Protein AF-A0A8J6C4T5-F1 (afdb_monomer_lite)

Foldseek 3Di:
DWKKWWAFPVRAIEIEFEAEDQLWDAWDDDDLVRLVCLVPDPHVVPTDFTKDKADWDWAADPVRDIHIYIYIYGHPVLVVVLVPDVSSVLVVVVVVQVVCCVVPVTGIDSDMDIDPPDNDTDDDDDDDDDNDDDPPDDDDPDDDDDDDDDDDDDDDDDDDDDDWDKDWAFPVNDDDGPDIDMDTHDPPDDDPDPPDD

Secondary structure (DSSP, 8-state):
-EEEEEEBTT--EEEEEEEEETTSPPPPP--HHHHHHHHTSS-GGG----EEEPPPEEEE-TTS-EEEEEEEEEEHHHHHHHHH-HHHHHHHHHHHHHHHHHHHT--B-S--EE-SS-S-SS--PPP------PPP-----------------------PPPPPEEEEEEESSSSS-SEEEEEEE-TT--PPP----

Structure (mmCIF, N/CA/C/O backbone):
data_AF-A0A8J6C4T5-F1
#
_entry.id   AF-A0A8J6C4T5-F1
#
loop_
_atom_site.group_PDB
_atom_site.id
_atom_site.type_symbol
_atom_site.label_atom_id
_atom_site.label_alt_id
_atom_site.label_comp_id
_atom_site.label_asym_id
_atom_site.label_entity_id
_atom_site.label_seq_id
_atom_site.pdbx_PDB_ins_code
_atom_site.Cartn_x
_atom_site.Cartn_y
_atom_site.Cartn_z
_atom_site.occupancy
_atom_site.B_iso_or_equiv
_atom_site.auth_seq_id
_atom_site.auth_comp_id
_atom_site.auth_asym_id
_atom_site.auth_atom_id
_atom_site.pdbx_PDB_model_num
ATOM 1 N N . GLY A 1 1 ? -8.308 -2.215 -4.721 1.00 92.69 1 GLY A N 1
ATOM 2 C CA . GLY A 1 1 ? -7.167 -1.666 -3.988 1.00 92.69 1 GLY A CA 1
ATOM 3 C C . GLY A 1 1 ? -6.825 -0.281 -4.479 1.00 92.69 1 GLY A C 1
ATOM 4 O O . GLY A 1 1 ? -7.599 0.288 -5.251 1.00 92.69 1 GLY A O 1
ATOM 5 N N . PHE A 1 2 ? -5.673 0.220 -4.056 1.00 97.25 2 PHE A N 1
ATOM 6 C CA . PHE A 1 2 ? -4.982 1.356 -4.662 1.00 97.25 2 PHE A CA 1
ATOM 7 C C . PHE A 1 2 ? -3.502 1.003 -4.829 1.00 97.25 2 PHE A C 1
ATOM 9 O O . PHE A 1 2 ? -3.007 0.085 -4.179 1.00 97.25 2 PHE A O 1
ATOM 16 N N . CYS A 1 3 ? -2.803 1.723 -5.700 1.00 98.00 3 CYS A N 1
ATOM 17 C CA . CYS A 1 3 ? -1.387 1.502 -5.961 1.00 98.00 3 CYS A CA 1
ATOM 18 C C . CYS A 1 3 ? -0.611 2.763 -5.589 1.00 98.00 3 CYS A C 1
ATOM 20 O O . CYS A 1 3 ? -1.000 3.871 -5.977 1.00 98.00 3 CYS A O 1
ATOM 22 N N . ILE A 1 4 ? 0.475 2.598 -4.844 1.00 98.19 4 ILE A N 1
ATOM 23 C CA . ILE A 1 4 ? 1.433 3.666 -4.568 1.00 98.19 4 ILE A CA 1
ATOM 24 C C . ILE A 1 4 ? 2.734 3.392 -5.305 1.00 98.19 4 ILE A C 1
ATOM 26 O O . ILE A 1 4 ? 3.110 2.250 -5.559 1.00 98.19 4 ILE A O 1
ATOM 30 N N . LYS A 1 5 ? 3.419 4.469 -5.662 1.00 98.00 5 LYS A N 1
ATOM 31 C CA . LYS A 1 5 ? 4.731 4.454 -6.291 1.00 98.00 5 LYS A CA 1
ATOM 32 C C . LYS A 1 5 ? 5.724 5.124 -5.356 1.00 98.00 5 LYS A C 1
ATOM 34 O O . LYS A 1 5 ? 5.486 6.256 -4.939 1.00 98.00 5 LYS A O 1
ATOM 39 N N . THR A 1 6 ? 6.840 4.459 -5.108 1.00 98.25 6 THR A N 1
ATOM 40 C CA . THR A 1 6 ? 8.004 4.992 -4.393 1.00 98.25 6 THR A CA 1
ATOM 41 C C . THR A 1 6 ? 9.286 4.587 -5.133 1.00 98.25 6 THR A C 1
ATOM 43 O O . THR A 1 6 ? 9.246 4.118 -6.283 1.00 98.25 6 THR A O 1
ATOM 46 N N . ARG A 1 7 ? 10.440 4.808 -4.512 1.00 97.81 7 ARG A N 1
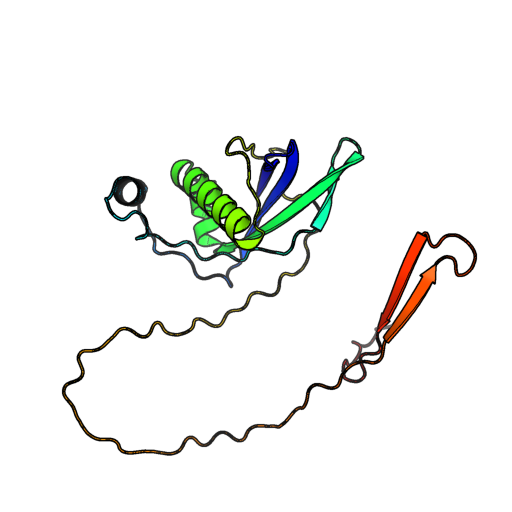ATOM 47 C CA . ARG A 1 7 ? 11.751 4.407 -4.999 1.00 97.81 7 ARG A CA 1
ATOM 48 C C . ARG A 1 7 ? 12.608 3.851 -3.876 1.00 97.81 7 ARG A C 1
ATOM 50 O O . ARG A 1 7 ? 12.390 4.197 -2.724 1.00 97.81 7 ARG A O 1
ATOM 57 N N . THR A 1 8 ? 13.600 3.043 -4.220 1.00 97.19 8 THR A N 1
ATOM 58 C CA . THR A 1 8 ? 14.646 2.648 -3.268 1.00 97.19 8 THR A CA 1
ATOM 59 C C . THR A 1 8 ? 15.709 3.737 -3.111 1.00 97.19 8 THR A C 1
ATOM 61 O O . THR A 1 8 ? 15.765 4.669 -3.922 1.00 97.19 8 THR A O 1
ATOM 64 N N . SER A 1 9 ? 16.617 3.589 -2.139 1.00 92.12 9 SER A N 1
ATOM 65 C CA . SER A 1 9 ? 17.807 4.452 -2.000 1.00 92.12 9 SER A CA 1
ATOM 66 C C . SER A 1 9 ? 18.709 4.455 -3.247 1.00 92.12 9 SER A C 1
ATOM 68 O O . SER A 1 9 ? 19.353 5.455 -3.555 1.00 92.12 9 SER A O 1
ATOM 70 N N . LYS A 1 10 ? 18.667 3.387 -4.057 1.00 93.06 10 LYS A N 1
ATOM 71 C CA . LYS A 1 10 ? 19.336 3.289 -5.372 1.00 93.06 10 LYS A CA 1
ATOM 72 C C . LYS A 1 10 ? 18.499 3.848 -6.535 1.00 93.06 10 LYS A C 1
ATOM 74 O O . LYS A 1 10 ? 18.781 3.555 -7.694 1.00 93.06 10 LYS A O 1
ATOM 79 N N . ASN A 1 11 ? 17.451 4.622 -6.247 1.00 93.50 11 ASN A N 1
ATOM 80 C CA . ASN A 1 11 ? 16.541 5.246 -7.217 1.00 93.50 11 ASN A CA 1
ATOM 81 C C . ASN A 1 11 ? 15.723 4.252 -8.082 1.00 93.50 11 ASN A C 1
ATOM 83 O O . ASN A 1 11 ? 15.059 4.664 -9.044 1.00 93.50 11 ASN A O 1
ATOM 87 N N . ALA A 1 12 ? 15.712 2.958 -7.734 1.00 95.19 12 ALA A N 1
ATOM 88 C CA . ALA A 1 12 ? 14.933 1.936 -8.435 1.00 95.19 12 ALA A CA 1
ATOM 89 C C . ALA A 1 12 ? 13.435 2.117 -8.159 1.00 95.19 12 ALA A C 1
ATOM 91 O O . ALA A 1 12 ? 13.043 2.455 -7.046 1.00 95.19 12 ALA A O 1
ATOM 92 N N . LYS A 1 13 ? 12.589 1.926 -9.176 1.00 96.50 13 LYS A N 1
ATOM 93 C CA . LYS A 1 13 ? 11.147 2.201 -9.096 1.00 96.50 13 LYS A CA 1
ATOM 94 C C . LYS A 1 13 ? 10.407 1.038 -8.443 1.00 96.50 13 LYS A C 1
ATOM 96 O O . LYS A 1 13 ? 10.450 -0.074 -8.966 1.00 96.50 13 LYS A O 1
ATOM 101 N N . ILE A 1 14 ? 9.686 1.338 -7.366 1.00 98.12 14 ILE A N 1
ATOM 102 C CA . ILE A 1 14 ? 8.877 0.371 -6.626 1.00 98.12 14 ILE A CA 1
ATOM 103 C C . ILE A 1 14 ? 7.404 0.765 -6.708 1.00 98.12 14 ILE A C 1
ATOM 105 O O . ILE A 1 14 ? 7.046 1.934 -6.526 1.00 98.12 14 ILE A O 1
ATOM 109 N N . PHE A 1 15 ? 6.551 -0.220 -6.960 1.00 98.31 15 PHE A N 1
ATOM 110 C CA . PHE A 1 15 ? 5.104 -0.113 -6.836 1.00 98.31 15 PHE A CA 1
ATOM 111 C C . PHE A 1 15 ? 4.623 -0.983 -5.679 1.00 98.31 15 PHE A C 1
ATOM 113 O O . PHE A 1 15 ? 5.116 -2.086 -5.473 1.00 98.31 15 PHE A O 1
ATOM 120 N N . ILE A 1 16 ? 3.658 -0.488 -4.914 1.00 98.50 16 ILE A N 1
ATOM 121 C CA . ILE A 1 16 ? 3.052 -1.243 -3.819 1.00 98.50 16 ILE A CA 1
ATOM 122 C C . ILE A 1 16 ? 1.544 -1.225 -4.033 1.00 98.50 16 ILE A C 1
ATOM 124 O O . ILE A 1 16 ? 0.907 -0.167 -4.058 1.00 98.50 16 ILE A O 1
ATOM 128 N N . ASN A 1 17 ? 0.978 -2.407 -4.232 1.00 98.50 17 ASN A N 1
ATOM 129 C CA . ASN A 1 17 ? -0.434 -2.635 -4.461 1.00 98.50 17 ASN A CA 1
ATOM 130 C C . ASN A 1 17 ? -1.124 -2.942 -3.135 1.00 98.50 17 ASN A C 1
ATOM 132 O O . ASN A 1 17 ? -0.947 -4.018 -2.571 1.00 98.50 17 ASN A O 1
ATOM 136 N N . ILE A 1 18 ? -1.963 -2.029 -2.652 1.00 98.38 18 ILE A N 1
ATOM 137 C CA . ILE A 1 18 ? -2.760 -2.257 -1.447 1.00 98.38 18 ILE A CA 1
ATOM 138 C C . ILE A 1 18 ? -4.074 -2.928 -1.835 1.00 98.38 18 ILE A C 1
ATOM 140 O O . ILE A 1 18 ? -4.979 -2.312 -2.408 1.00 98.38 18 ILE A O 1
ATOM 144 N N . CYS A 1 19 ? -4.173 -4.209 -1.517 1.00 97.38 19 CYS A N 1
ATOM 145 C CA . CYS A 1 19 ? -5.295 -5.099 -1.764 1.00 97.38 19 CYS A CA 1
ATOM 146 C C . CYS A 1 19 ? -6.086 -5.366 -0.479 1.00 97.38 19 CYS A C 1
ATOM 148 O O . CYS A 1 19 ? -5.662 -5.031 0.626 1.00 97.38 19 CYS A O 1
ATOM 150 N N . LYS A 1 20 ? -7.267 -5.970 -0.626 1.00 97.00 20 LYS A N 1
ATOM 151 C CA . LYS A 1 20 ? -8.156 -6.258 0.500 1.00 97.00 20 LYS A CA 1
ATOM 152 C C . LYS A 1 20 ? -8.700 -7.677 0.454 1.00 97.00 20 LYS A C 1
ATOM 154 O O . LYS A 1 20 ? -8.993 -8.179 -0.627 1.00 97.00 20 LYS A O 1
ATOM 159 N N . SER A 1 21 ? -8.864 -8.285 1.621 1.00 96.69 21 SER A N 1
ATOM 160 C CA . SER A 1 21 ? -9.464 -9.605 1.797 1.00 96.69 21 SER A CA 1
ATOM 161 C C . SER A 1 21 ? -10.184 -9.687 3.141 1.00 96.69 21 SER A C 1
ATOM 163 O O . SER A 1 21 ? -9.731 -9.125 4.134 1.00 96.69 21 SER A O 1
ATOM 165 N N . ASN A 1 22 ? -11.289 -10.431 3.195 1.00 96.31 22 ASN A N 1
ATOM 166 C CA . ASN A 1 22 ? -11.976 -10.737 4.456 1.00 96.31 22 ASN A CA 1
ATOM 167 C C . ASN A 1 22 ? -11.271 -11.843 5.263 1.00 96.31 22 ASN A C 1
ATOM 169 O O . ASN A 1 22 ? -11.656 -12.100 6.396 1.00 96.31 22 ASN A O 1
ATOM 173 N N . GLN A 1 23 ? -10.254 -12.501 4.692 1.00 95.38 23 GLN A N 1
ATOM 174 C CA . GLN A 1 23 ? -9.495 -13.566 5.360 1.00 95.38 23 GLN A CA 1
ATOM 175 C C . GLN A 1 23 ? -8.387 -13.032 6.281 1.00 95.38 23 GLN A C 1
ATOM 177 O O . GLN A 1 23 ? -7.882 -13.768 7.125 1.00 95.38 23 GLN A O 1
ATOM 182 N N . ILE A 1 24 ? -7.999 -11.763 6.120 1.00 95.19 24 ILE A N 1
ATOM 183 C CA . ILE A 1 24 ? -7.066 -11.089 7.026 1.00 95.19 24 ILE A CA 1
ATOM 184 C C . ILE A 1 24 ? -7.871 -10.542 8.214 1.00 95.19 24 ILE A C 1
ATOM 186 O O . ILE A 1 24 ? -8.861 -9.840 7.979 1.00 95.19 24 ILE A O 1
ATOM 190 N N . PRO A 1 25 ? -7.482 -10.824 9.472 1.00 96.50 25 PRO A N 1
ATOM 191 C CA . PRO A 1 25 ? -8.130 -10.239 10.642 1.00 96.50 25 PRO A CA 1
ATOM 192 C C . PRO A 1 25 ? -8.100 -8.708 10.598 1.00 96.50 25 PRO A C 1
ATOM 194 O O . PRO A 1 25 ? -7.098 -8.114 10.197 1.00 96.50 25 PRO A O 1
ATOM 197 N N . ALA A 1 26 ? -9.194 -8.064 11.002 1.00 96.62 26 ALA A N 1
ATOM 198 C CA . ALA A 1 26 ? -9.200 -6.616 11.178 1.00 96.62 26 ALA A CA 1
ATOM 199 C C . ALA A 1 26 ? -8.314 -6.230 12.378 1.00 96.62 26 ALA A C 1
ATOM 201 O O . ALA A 1 26 ? -8.310 -6.960 13.373 1.00 96.62 26 ALA A O 1
ATOM 202 N N . PRO A 1 27 ? -7.573 -5.109 12.314 1.00 96.06 27 PRO A N 1
ATOM 203 C CA . PRO A 1 27 ? -6.979 -4.530 13.511 1.00 96.06 27 PRO A CA 1
ATOM 204 C C . PRO A 1 27 ? -8.077 -4.044 14.477 1.00 96.06 27 PRO A C 1
ATOM 206 O O . PRO A 1 27 ? -9.228 -3.883 14.053 1.00 96.06 27 PRO A O 1
ATOM 209 N N . PRO A 1 28 ? -7.737 -3.791 15.756 1.00 93.75 28 PRO A N 1
ATOM 210 C CA . PRO A 1 28 ? -8.637 -3.120 16.689 1.00 93.75 28 PRO A CA 1
ATOM 211 C C . PRO A 1 28 ? -9.192 -1.828 16.086 1.00 93.75 28 PRO A C 1
ATOM 213 O O . PRO A 1 28 ? -8.475 -1.106 15.390 1.00 93.75 28 PRO A O 1
ATOM 216 N N . ASP A 1 29 ? -10.468 -1.534 16.326 1.00 93.88 29 ASP A N 1
ATOM 217 C CA . ASP A 1 29 ? -10.995 -0.244 15.900 1.00 93.88 29 ASP A CA 1
ATOM 218 C C . ASP A 1 29 ? -10.457 0.867 16.810 1.00 93.88 29 ASP A C 1
ATOM 220 O O . ASP A 1 29 ? -10.292 0.672 18.010 1.00 93.88 29 ASP A O 1
ATOM 224 N N . LEU A 1 30 ? -10.153 2.012 16.205 1.00 94.38 30 LEU A N 1
ATOM 225 C CA . LEU A 1 30 ? -9.554 3.177 16.857 1.00 94.38 30 LEU A CA 1
ATOM 226 C C . LEU A 1 30 ? -10.059 4.455 16.200 1.00 94.38 30 LEU A C 1
ATOM 228 O O . LEU A 1 30 ? -10.169 4.546 14.977 1.00 94.38 30 LEU A O 1
ATOM 232 N N . THR A 1 31 ? -10.304 5.486 16.976 1.00 95.75 31 THR A N 1
ATOM 233 C CA . THR A 1 31 ? -10.509 6.831 16.447 1.00 95.75 31 THR A CA 1
ATOM 234 C C . THR A 1 31 ? -9.189 7.424 15.947 1.00 95.75 31 THR A C 1
ATOM 236 O O . THR A 1 31 ? -8.100 6.929 16.238 1.00 95.75 31 THR A O 1
ATOM 239 N N . GLU A 1 32 ? -9.278 8.500 15.167 1.00 94.88 32 GLU A N 1
ATOM 240 C CA . GLU A 1 32 ? -8.093 9.243 14.724 1.00 94.88 32 GLU A CA 1
ATOM 241 C C . GLU A 1 32 ? -7.314 9.818 15.911 1.00 94.88 32 GLU A C 1
ATOM 243 O O . GLU A 1 32 ? -6.096 9.695 15.957 1.00 94.88 32 GLU A O 1
ATOM 248 N N . GLN A 1 33 ? -8.021 10.349 16.913 1.00 95.62 33 GLN A N 1
ATOM 249 C CA . GLN A 1 33 ? -7.397 10.879 18.122 1.00 95.62 33 GLN A CA 1
ATOM 250 C C . GLN A 1 33 ? -6.649 9.795 18.903 1.00 95.62 33 GLN A C 1
ATOM 252 O O . GLN A 1 33 ? -5.539 10.030 19.365 1.00 95.62 33 GLN A O 1
ATOM 257 N N . GLU A 1 34 ? -7.227 8.600 19.040 1.00 95.25 34 GLU A N 1
ATOM 258 C CA . GLU A 1 34 ? -6.546 7.481 19.699 1.00 95.25 34 GLU A CA 1
ATOM 259 C C . GLU A 1 34 ? -5.300 7.041 18.928 1.00 95.25 34 GLU A C 1
ATOM 261 O O . GLU A 1 34 ? -4.280 6.758 19.548 1.00 95.25 34 GLU A O 1
ATOM 266 N N . LEU A 1 35 ? -5.350 7.034 17.591 1.00 95.06 35 LEU A N 1
ATOM 267 C CA . LEU A 1 35 ? -4.171 6.751 16.774 1.00 95.06 35 LEU A CA 1
ATOM 268 C C . LEU A 1 35 ? -3.069 7.794 17.004 1.00 95.06 35 LEU A C 1
ATOM 270 O O . LEU A 1 35 ? -1.927 7.410 17.237 1.00 95.06 35 LEU A O 1
ATOM 274 N N . VAL A 1 36 ? -3.401 9.088 16.979 1.00 93.31 36 VAL A N 1
ATOM 275 C CA . VAL A 1 36 ? -2.437 10.172 17.241 1.00 93.31 36 VAL A CA 1
ATOM 276 C C . VAL A 1 36 ? -1.829 10.031 18.634 1.00 93.31 36 VAL A C 1
ATOM 278 O O . VAL A 1 36 ? -0.610 10.041 18.766 1.00 93.31 36 VAL A O 1
ATOM 281 N N . ASN A 1 37 ? -2.653 9.788 19.654 1.00 93.88 37 ASN A N 1
ATOM 282 C CA . ASN A 1 37 ? -2.172 9.595 21.020 1.00 93.88 37 ASN A CA 1
ATOM 283 C C . ASN A 1 37 ? -1.193 8.411 21.131 1.00 93.88 37 ASN A C 1
ATOM 285 O O . ASN A 1 37 ? -0.238 8.485 21.896 1.00 93.88 37 ASN A O 1
ATOM 289 N N . ILE A 1 38 ? -1.413 7.322 20.382 1.00 92.75 38 ILE A N 1
ATOM 290 C CA . ILE A 1 38 ? -0.477 6.187 20.338 1.00 92.75 38 ILE A CA 1
ATOM 291 C C . ILE A 1 38 ? 0.835 6.606 19.664 1.00 92.75 38 ILE A C 1
ATOM 293 O O . ILE A 1 38 ? 1.903 6.296 20.186 1.00 92.75 38 ILE A O 1
ATOM 297 N N . LEU A 1 39 ? 0.771 7.333 18.544 1.00 90.38 39 LEU A N 1
ATOM 298 C CA . LEU A 1 39 ? 1.956 7.798 17.813 1.00 90.38 39 LEU A CA 1
ATOM 299 C C . LEU A 1 39 ? 2.815 8.786 18.617 1.00 90.38 39 LEU A C 1
ATOM 301 O O . LEU A 1 39 ? 4.026 8.825 18.419 1.00 90.38 39 LEU A O 1
ATOM 305 N N . GLU A 1 40 ? 2.206 9.561 19.515 1.00 91.94 40 GLU A N 1
ATOM 306 C CA . GLU A 1 40 ? 2.891 10.516 20.400 1.00 91.94 40 GLU A CA 1
ATOM 307 C C . GLU A 1 40 ? 3.321 9.914 21.749 1.00 91.94 40 GLU A C 1
ATOM 309 O O . GLU A 1 40 ? 3.994 10.582 22.533 1.00 91.94 40 GLU A O 1
ATOM 314 N N . SER A 1 41 ? 2.925 8.675 22.045 1.00 92.75 41 SER A N 1
ATOM 315 C CA . SER A 1 41 ? 3.254 8.025 23.314 1.00 92.75 41 SER A CA 1
ATOM 316 C C . SER A 1 41 ? 4.696 7.513 23.360 1.00 92.75 41 SER A C 1
ATOM 318 O O . SER A 1 41 ? 5.324 7.271 22.330 1.00 92.75 41 SER A O 1
ATOM 320 N N . ASP A 1 42 ? 5.193 7.263 24.576 1.00 87.81 42 ASP A N 1
ATOM 321 C CA . ASP A 1 42 ? 6.523 6.679 24.802 1.00 87.81 42 ASP A CA 1
ATOM 322 C C . ASP A 1 42 ? 6.658 5.245 24.239 1.00 87.81 42 ASP A C 1
ATOM 324 O O . ASP A 1 42 ? 7.773 4.772 24.012 1.00 87.81 42 ASP A O 1
ATOM 328 N N . ASP A 1 43 ? 5.535 4.552 23.998 1.00 84.38 43 ASP A N 1
ATOM 329 C CA . ASP A 1 43 ? 5.476 3.228 23.367 1.00 84.38 43 ASP A CA 1
ATOM 330 C C . ASP A 1 43 ? 4.448 3.201 22.214 1.00 84.38 43 ASP A C 1
ATOM 332 O O . ASP A 1 43 ? 3.310 2.740 22.377 1.00 84.38 43 ASP A O 1
ATOM 336 N N . PRO A 1 44 ? 4.841 3.635 21.003 1.00 81.69 44 PRO A N 1
ATOM 337 C CA . PRO A 1 44 ? 3.954 3.665 19.842 1.00 81.69 44 PRO A CA 1
ATOM 338 C C . PRO A 1 44 ? 3.638 2.270 19.271 1.00 81.69 44 PRO A C 1
ATOM 340 O O . PRO A 1 44 ? 2.907 2.153 18.285 1.00 81.69 44 PRO A O 1
ATOM 343 N N . SER A 1 45 ? 4.141 1.183 19.875 1.00 83.75 45 SER A N 1
ATOM 344 C CA . SER A 1 45 ? 3.916 -0.189 19.395 1.00 83.75 45 SER A CA 1
ATOM 345 C C . SER A 1 45 ? 2.536 -0.768 19.753 1.00 83.75 45 SER A C 1
ATOM 347 O O . SER A 1 45 ? 2.207 -1.897 19.361 1.00 83.75 45 SER A O 1
ATOM 349 N N . GLY A 1 46 ? 1.711 0.006 20.470 1.00 82.75 46 GLY A N 1
ATOM 350 C CA . GLY A 1 46 ? 0.394 -0.395 20.970 1.00 82.75 46 GLY A CA 1
ATOM 351 C C . GLY A 1 46 ? -0.647 -0.713 19.891 1.00 82.75 46 GLY A C 1
ATOM 352 O O . GLY A 1 46 ? -1.598 -1.450 20.163 1.00 82.75 46 GLY A O 1
ATOM 353 N N . TYR A 1 47 ? -0.464 -0.236 18.655 1.00 91.06 47 TYR A N 1
ATOM 354 C CA . TYR A 1 47 ? -1.372 -0.525 17.543 1.00 91.06 47 TYR A CA 1
ATOM 355 C C . TYR A 1 47 ? -0.698 -1.343 16.440 1.00 91.06 47 TYR A C 1
ATOM 357 O O . TYR A 1 47 ? 0.268 -0.917 15.814 1.00 91.06 47 TYR A O 1
ATOM 365 N N . ARG A 1 48 ? -1.244 -2.535 16.167 1.00 92.25 48 ARG A N 1
ATOM 366 C CA . ARG A 1 48 ? -0.734 -3.457 15.142 1.00 92.25 48 ARG A CA 1
ATOM 367 C C . ARG A 1 48 ? -1.762 -3.670 14.044 1.00 92.25 48 ARG A C 1
ATOM 369 O O . ARG A 1 48 ? -2.919 -3.981 14.322 1.00 92.25 48 ARG A O 1
ATOM 376 N N . VAL A 1 49 ? -1.312 -3.584 12.794 1.00 96.06 49 VAL A N 1
ATOM 377 C CA . VAL A 1 49 ? -2.136 -3.838 11.608 1.00 96.06 49 VAL A CA 1
ATOM 378 C C . VAL A 1 49 ? -1.738 -5.171 10.968 1.00 96.06 49 VAL A C 1
ATOM 380 O O . VAL A 1 49 ? -0.658 -5.260 10.383 1.00 96.06 49 VAL A O 1
ATOM 383 N N . PRO A 1 50 ? -2.589 -6.213 11.032 1.00 97.06 50 PRO A N 1
ATOM 384 C CA . PRO A 1 50 ? -2.354 -7.454 10.304 1.00 97.06 50 PRO A CA 1
ATOM 385 C C . PRO A 1 50 ? -2.367 -7.216 8.790 1.00 97.06 50 PRO A C 1
ATOM 387 O O . PRO A 1 50 ? -3.317 -6.650 8.246 1.00 97.06 50 PRO A O 1
ATOM 390 N N . MET A 1 51 ? -1.331 -7.689 8.098 1.00 97.81 51 MET A N 1
ATOM 391 C CA . MET A 1 51 ? -1.249 -7.644 6.640 1.00 97.81 51 MET A CA 1
ATOM 392 C C . MET A 1 51 ? -0.433 -8.815 6.090 1.00 97.81 51 MET A C 1
ATOM 394 O O . MET A 1 51 ? 0.444 -9.345 6.770 1.00 97.81 51 MET A O 1
ATOM 398 N N . SER A 1 52 ? -0.719 -9.217 4.853 1.00 97.69 52 SER A N 1
ATOM 399 C CA . SER A 1 52 ? 0.132 -10.133 4.088 1.00 97.69 52 SER A CA 1
ATOM 400 C C . SER A 1 52 ? 1.035 -9.330 3.163 1.00 97.69 52 SER A C 1
ATOM 402 O O . SER A 1 52 ? 0.535 -8.465 2.449 1.00 97.69 52 SER A O 1
ATOM 404 N N . LEU A 1 53 ? 2.332 -9.634 3.157 1.00 97.69 53 LEU A N 1
ATOM 405 C CA . LEU A 1 53 ? 3.317 -9.045 2.248 1.00 97.69 53 LEU A CA 1
ATOM 406 C C . LEU A 1 53 ? 3.658 -10.080 1.168 1.00 97.69 53 LEU A C 1
ATOM 408 O O . LEU A 1 53 ? 4.325 -11.071 1.472 1.00 97.69 53 LEU A O 1
ATOM 412 N N . GLY A 1 54 ? 3.179 -9.887 -0.057 1.00 94.50 54 GLY A N 1
ATOM 413 C CA . GLY A 1 54 ? 3.455 -10.760 -1.200 1.00 94.50 54 GLY A CA 1
ATOM 414 C C . GLY A 1 54 ? 4.900 -10.655 -1.691 1.00 94.50 54 GLY A C 1
ATOM 415 O O . GLY A 1 54 ? 5.582 -9.666 -1.426 1.00 94.50 54 GLY A O 1
ATOM 416 N N . GLU A 1 55 ? 5.364 -11.690 -2.393 1.00 95.56 55 GLU A N 1
ATOM 417 C CA . GLU A 1 55 ? 6.687 -11.712 -3.029 1.00 95.56 55 GLU A CA 1
ATOM 418 C C . GLU A 1 55 ? 6.842 -10.618 -4.099 1.00 95.56 55 GLU A C 1
ATOM 420 O O . GLU A 1 55 ? 5.847 -10.227 -4.718 1.00 95.56 55 GLU A O 1
ATOM 425 N N . PRO A 1 56 ? 8.073 -10.113 -4.322 1.00 96.81 56 PRO A N 1
ATOM 426 C CA . PRO A 1 56 ? 8.334 -9.173 -5.402 1.00 96.81 56 PRO A CA 1
ATOM 427 C C . PRO A 1 56 ? 8.031 -9.805 -6.755 1.00 96.81 56 PRO A C 1
ATOM 429 O O . PRO A 1 56 ? 8.459 -10.924 -7.038 1.00 96.81 56 PRO A O 1
ATOM 432 N N . HIS A 1 57 ? 7.392 -9.042 -7.634 1.00 95.38 57 HIS A N 1
ATOM 433 C CA . HIS A 1 57 ? 7.241 -9.407 -9.038 1.00 95.38 57 HIS A CA 1
ATOM 434 C C . HIS A 1 57 ? 7.711 -8.279 -9.958 1.00 95.38 57 HIS A C 1
ATOM 436 O O . HIS A 1 57 ? 7.679 -7.096 -9.604 1.00 95.38 57 HIS A O 1
ATOM 442 N N . VAL A 1 58 ? 8.267 -8.669 -11.107 1.00 95.38 58 VAL A N 1
ATOM 443 C CA . VAL A 1 58 ? 8.835 -7.744 -12.094 1.00 95.38 58 VAL A CA 1
ATOM 444 C C . VAL A 1 58 ? 7.748 -7.339 -13.071 1.00 95.38 58 VAL A C 1
ATOM 446 O O . VAL A 1 58 ? 7.087 -8.184 -13.663 1.00 95.38 58 VAL A O 1
ATOM 449 N N . GLU A 1 59 ? 7.616 -6.035 -13.271 1.00 95.62 59 GLU A N 1
ATOM 450 C CA . GLU A 1 59 ? 6.590 -5.428 -14.108 1.00 95.62 59 GLU A CA 1
ATOM 451 C C . GLU A 1 59 ? 7.201 -4.391 -15.049 1.00 95.62 59 GLU A C 1
ATOM 453 O O . GLU A 1 59 ? 8.307 -3.887 -14.826 1.00 95.62 59 GLU A O 1
ATOM 458 N N . VAL A 1 60 ? 6.465 -4.032 -16.099 1.00 92.12 60 VAL A N 1
ATOM 459 C CA . VAL A 1 60 ? 6.860 -2.978 -17.042 1.00 92.12 60 VAL A CA 1
ATOM 460 C C . VAL A 1 60 ? 5.958 -1.766 -16.854 1.00 92.12 60 VAL A C 1
ATOM 462 O O . VAL A 1 60 ? 4.730 -1.855 -16.900 1.00 92.12 60 VAL A O 1
ATOM 465 N N . ASP A 1 61 ? 6.565 -0.605 -16.637 1.00 89.19 61 ASP A N 1
ATOM 466 C CA . ASP A 1 61 ? 5.814 0.633 -16.481 1.00 89.19 61 ASP A CA 1
ATOM 467 C C . ASP A 1 61 ? 5.385 1.257 -17.823 1.00 89.19 61 ASP A C 1
ATOM 469 O O . ASP A 1 61 ? 5.740 0.806 -18.909 1.00 89.19 61 ASP A O 1
ATOM 473 N N . ASN A 1 62 ? 4.640 2.365 -17.758 1.00 87.31 62 ASN A N 1
ATOM 474 C CA . ASN A 1 62 ? 4.165 3.068 -18.956 1.00 87.31 62 ASN A CA 1
ATOM 475 C C . ASN A 1 62 ? 5.294 3.658 -19.832 1.00 87.31 62 ASN A C 1
ATOM 477 O O . ASN A 1 62 ? 5.022 4.065 -20.956 1.00 87.31 62 ASN A O 1
ATOM 481 N N . SER A 1 63 ? 6.525 3.760 -19.321 1.00 88.81 63 SER A N 1
ATOM 482 C CA . SER A 1 63 ? 7.712 4.179 -20.082 1.00 88.81 63 SER A CA 1
ATOM 483 C C . SER A 1 63 ? 8.484 2.995 -20.676 1.00 88.81 63 SER A C 1
ATOM 485 O O . SER A 1 63 ? 9.574 3.191 -21.204 1.00 88.81 63 SER A O 1
ATOM 487 N N . GLY A 1 64 ? 7.954 1.772 -20.576 1.00 89.62 64 GLY A N 1
ATOM 488 C CA . GLY A 1 64 ? 8.626 0.560 -21.043 1.00 89.62 64 GLY A CA 1
ATOM 489 C C . GLY A 1 64 ? 9.796 0.126 -20.156 1.00 89.62 64 GLY A C 1
ATOM 490 O O . GLY A 1 64 ? 10.566 -0.743 -20.548 1.00 89.62 64 GLY A O 1
ATOM 491 N N . SER A 1 65 ? 9.961 0.730 -18.976 1.00 91.25 65 SER A N 1
ATOM 492 C CA . SER A 1 65 ? 11.057 0.414 -18.059 1.00 91.25 65 SER A CA 1
ATOM 493 C C . SER A 1 65 ? 10.637 -0.648 -17.048 1.00 91.25 65 SER A C 1
ATOM 495 O O . SER A 1 65 ? 9.533 -0.591 -16.500 1.00 91.25 65 SER A O 1
ATOM 497 N N . GLY A 1 66 ? 11.547 -1.582 -16.766 1.00 92.94 66 GLY A N 1
ATOM 498 C CA . GLY A 1 66 ? 11.366 -2.579 -15.715 1.00 92.94 66 GLY A CA 1
ATOM 499 C C . GLY A 1 66 ? 11.245 -1.935 -14.331 1.00 92.94 66 GLY A C 1
ATOM 500 O O . GLY A 1 66 ? 11.934 -0.963 -14.005 1.00 92.94 66 GLY A O 1
ATOM 501 N N . CYS A 1 67 ? 10.351 -2.474 -13.515 1.00 96.06 67 CYS A N 1
ATOM 502 C CA . CYS A 1 67 ? 10.105 -2.053 -12.143 1.00 96.06 67 CYS A CA 1
ATOM 503 C C . CYS A 1 67 ? 9.703 -3.251 -11.283 1.00 96.06 67 CYS A C 1
ATOM 505 O O . CYS A 1 67 ? 9.390 -4.320 -11.803 1.00 96.06 67 CYS A O 1
ATOM 507 N N . THR A 1 68 ? 9.721 -3.073 -9.965 1.00 97.12 68 THR A N 1
ATOM 508 C CA . THR A 1 68 ? 9.300 -4.117 -9.025 1.00 97.12 68 THR A CA 1
ATOM 509 C C . THR A 1 68 ? 7.996 -3.708 -8.364 1.00 97.12 68 THR A C 1
ATOM 511 O O . THR A 1 68 ? 7.849 -2.556 -7.943 1.00 97.12 68 THR A O 1
ATOM 514 N N . ALA A 1 69 ? 7.061 -4.642 -8.262 1.00 98.00 69 ALA A N 1
ATOM 515 C CA . ALA A 1 69 ? 5.805 -4.469 -7.558 1.00 98.00 69 ALA A CA 1
ATOM 516 C C . ALA A 1 69 ? 5.694 -5.444 -6.375 1.00 98.00 69 ALA A C 1
ATOM 518 O O . ALA A 1 69 ? 6.224 -6.553 -6.414 1.00 98.00 69 ALA A O 1
ATOM 519 N N . TYR A 1 70 ? 5.018 -4.996 -5.317 1.00 98.31 70 TYR A N 1
ATOM 520 C CA . TYR A 1 70 ? 4.695 -5.785 -4.129 1.00 98.31 70 TYR A CA 1
ATOM 521 C C . TYR A 1 70 ? 3.203 -5.704 -3.847 1.00 98.31 70 TYR A C 1
ATOM 523 O O . TYR A 1 70 ? 2.624 -4.617 -3.880 1.00 98.31 70 TYR A O 1
ATOM 531 N N . ASP A 1 71 ? 2.597 -6.830 -3.486 1.00 97.94 71 ASP A N 1
ATOM 532 C CA . ASP A 1 71 ? 1.178 -6.891 -3.151 1.00 97.94 71 ASP A CA 1
ATOM 533 C C . ASP A 1 71 ? 0.998 -6.989 -1.641 1.00 97.94 71 ASP A C 1
ATOM 535 O O . ASP A 1 71 ? 1.431 -7.952 -1.013 1.00 97.94 71 ASP A O 1
ATOM 539 N N . ILE A 1 72 ? 0.334 -6.003 -1.046 1.00 98.25 72 ILE A N 1
ATOM 540 C CA . ILE A 1 72 ? 0.016 -5.995 0.380 1.00 98.25 72 ILE A CA 1
ATOM 541 C C . ILE A 1 72 ? -1.479 -6.203 0.550 1.00 98.25 72 ILE A C 1
ATOM 543 O O . ILE A 1 72 ? -2.279 -5.416 0.052 1.00 98.25 72 ILE A O 1
ATOM 547 N N . VAL A 1 73 ? -1.875 -7.251 1.269 1.00 98.25 73 VAL A N 1
ATOM 548 C CA . VAL A 1 73 ? -3.289 -7.576 1.502 1.00 98.25 73 VAL A CA 1
ATOM 549 C C . VAL A 1 73 ? -3.662 -7.270 2.946 1.00 98.25 73 VAL A C 1
ATOM 551 O O . VAL A 1 73 ? -3.059 -7.817 3.868 1.00 98.25 73 VAL A O 1
ATOM 554 N N . ILE A 1 74 ? -4.694 -6.448 3.139 1.00 98.44 74 ILE A N 1
ATOM 555 C CA . ILE A 1 74 ? -5.261 -6.111 4.454 1.00 98.44 74 ILE A CA 1
ATOM 556 C C . ILE A 1 74 ? -6.729 -6.511 4.578 1.00 98.44 74 ILE A C 1
ATOM 558 O O . ILE A 1 74 ? -7.379 -6.882 3.600 1.00 98.44 74 ILE A O 1
ATOM 562 N N . ASN A 1 75 ? -7.272 -6.412 5.788 1.00 98.50 75 ASN A N 1
ATOM 563 C CA . ASN A 1 75 ? -8.695 -6.603 6.026 1.00 98.50 75 ASN A CA 1
ATOM 564 C C . ASN A 1 75 ? -9.559 -5.607 5.220 1.00 98.50 75 ASN A C 1
ATOM 566 O O . ASN A 1 75 ? -9.241 -4.419 5.144 1.00 98.50 75 ASN A O 1
ATOM 570 N N . SER A 1 76 ? -10.681 -6.060 4.650 1.00 98.12 76 SER A N 1
ATOM 571 C CA . SER A 1 76 ? -11.569 -5.206 3.841 1.00 98.12 76 SER A CA 1
ATOM 572 C C . SER A 1 76 ? -12.226 -4.051 4.596 1.00 98.12 76 SER A C 1
ATOM 574 O O . SER A 1 76 ? -12.412 -2.987 4.002 1.00 98.12 76 SER A O 1
ATOM 576 N N . THR A 1 77 ? -12.575 -4.232 5.869 1.00 98.00 77 THR A N 1
ATOM 577 C CA . THR A 1 77 ? -13.154 -3.171 6.706 1.00 98.00 77 THR A CA 1
ATOM 578 C C . THR A 1 77 ? -12.104 -2.104 6.988 1.00 98.00 77 THR A C 1
ATOM 580 O O . THR A 1 77 ? -12.345 -0.918 6.759 1.00 98.00 77 THR A O 1
ATOM 583 N N . PHE A 1 78 ? -10.894 -2.524 7.367 1.00 98.25 78 PHE A N 1
ATOM 584 C CA . PHE A 1 78 ? -9.771 -1.605 7.559 1.00 98.25 78 PHE A CA 1
ATOM 585 C C . PHE A 1 78 ? -9.372 -0.890 6.261 1.00 98.25 78 PHE A C 1
ATOM 587 O O . PHE A 1 78 ? -9.116 0.312 6.273 1.00 98.25 78 PHE A O 1
ATOM 594 N N . PHE A 1 79 ? -9.424 -1.581 5.116 1.00 98.44 79 PHE A N 1
ATOM 595 C CA . PHE A 1 79 ? -9.229 -0.957 3.806 1.00 98.44 79 PHE A CA 1
ATOM 596 C C . PHE A 1 79 ? -10.218 0.198 3.570 1.00 98.44 79 PHE A C 1
ATOM 598 O O . PHE A 1 79 ? -9.841 1.245 3.042 1.00 98.44 79 PHE A O 1
ATOM 605 N N . GLY A 1 80 ? -11.486 0.028 3.963 1.00 97.94 80 GLY A N 1
ATOM 606 C CA . GLY A 1 80 ? -12.491 1.092 3.895 1.00 97.94 80 GLY A CA 1
ATOM 607 C C . GLY A 1 80 ? -12.096 2.314 4.725 1.00 97.94 80 GLY A C 1
ATOM 608 O O . GLY A 1 80 ? -12.163 3.439 4.233 1.00 97.94 80 GLY A O 1
ATOM 609 N N . LYS A 1 81 ? -11.598 2.087 5.943 1.00 97.56 81 LYS A N 1
ATOM 610 C CA . LYS A 1 81 ? -11.131 3.140 6.853 1.00 97.56 81 LYS A CA 1
ATOM 611 C C . LYS A 1 81 ? -9.977 3.954 6.266 1.00 97.56 81 LYS A C 1
ATOM 613 O O . LYS A 1 81 ? -10.108 5.166 6.136 1.00 97.56 81 LYS A O 1
ATOM 618 N N . ILE A 1 82 ? -8.905 3.299 5.811 1.00 97.69 82 ILE A N 1
ATOM 619 C CA . ILE A 1 82 ? -7.745 3.991 5.214 1.00 97.69 82 ILE A CA 1
ATOM 620 C C . ILE A 1 82 ? -8.072 4.654 3.865 1.00 97.69 82 ILE A C 1
ATOM 622 O O . ILE A 1 82 ? -7.345 5.518 3.391 1.00 97.69 82 ILE A O 1
ATOM 626 N N . THR A 1 83 ? -9.149 4.245 3.190 1.00 96.44 83 THR A N 1
ATOM 627 C CA . THR A 1 83 ? -9.560 4.902 1.939 1.00 96.44 83 THR A CA 1
ATOM 628 C C . THR A 1 83 ? -10.239 6.242 2.228 1.00 96.44 83 THR A C 1
ATOM 630 O O . THR A 1 83 ? -10.037 7.198 1.481 1.00 96.44 83 THR A O 1
ATOM 633 N N . ASN A 1 84 ? -11.001 6.320 3.323 1.00 96.50 84 ASN A N 1
ATOM 634 C CA . ASN A 1 84 ? -11.829 7.476 3.672 1.00 96.50 84 ASN A CA 1
ATOM 635 C C . ASN A 1 84 ? -11.185 8.424 4.697 1.00 96.50 84 ASN A C 1
ATOM 637 O O . ASN A 1 84 ? -11.686 9.527 4.885 1.00 96.50 84 ASN A O 1
ATOM 641 N N . ASN A 1 85 ? -10.100 8.012 5.354 1.00 97.38 85 ASN A N 1
ATOM 642 C CA . ASN A 1 85 ? -9.392 8.805 6.354 1.00 97.38 85 ASN A CA 1
ATOM 643 C C . ASN A 1 85 ? -7.907 8.916 5.977 1.00 97.38 85 ASN A C 1
ATOM 645 O O . ASN A 1 85 ? -7.218 7.905 5.836 1.00 97.38 85 ASN A O 1
ATOM 649 N N . GLU A 1 86 ? -7.434 10.147 5.786 1.00 96.38 86 GLU A N 1
ATOM 650 C CA . GLU A 1 86 ? -6.065 10.433 5.351 1.00 96.38 86 GLU A CA 1
ATOM 651 C C . GLU A 1 86 ? -5.016 10.097 6.411 1.00 96.38 86 GLU A C 1
ATOM 653 O O . GLU A 1 86 ? -4.024 9.460 6.073 1.00 96.38 86 GLU A O 1
ATOM 658 N N . VAL A 1 87 ? -5.269 10.404 7.683 1.00 95.88 87 VAL A N 1
ATOM 659 C CA . VAL A 1 87 ? -4.346 10.092 8.785 1.00 95.88 87 VAL A CA 1
ATOM 660 C C . VAL A 1 87 ? -4.107 8.585 8.880 1.00 95.88 87 VAL A C 1
ATOM 662 O O . VAL A 1 87 ? -2.968 8.119 8.876 1.00 95.88 87 VAL A O 1
ATOM 665 N N . PHE A 1 88 ? -5.179 7.788 8.854 1.00 97.38 88 PHE A N 1
ATOM 666 C CA . PHE A 1 88 ? -5.078 6.325 8.832 1.00 97.38 88 PHE A CA 1
ATOM 667 C C . PHE A 1 88 ? -4.391 5.798 7.568 1.00 97.38 88 PHE A C 1
ATOM 669 O O . PHE A 1 88 ? -3.713 4.769 7.620 1.00 97.38 88 PHE A O 1
ATOM 676 N N . ARG A 1 89 ? -4.569 6.475 6.429 1.00 97.62 89 ARG A N 1
ATOM 677 C CA . ARG A 1 89 ? -3.914 6.119 5.168 1.00 97.62 89 ARG A CA 1
ATOM 678 C C . ARG A 1 89 ? -2.412 6.321 5.234 1.00 97.62 89 ARG A C 1
ATOM 680 O O . ARG A 1 89 ? -1.681 5.408 4.861 1.00 97.62 89 ARG A O 1
ATOM 687 N N . GLU A 1 90 ? -1.968 7.490 5.679 1.00 97.00 90 GLU A N 1
ATOM 688 C CA . GLU A 1 90 ? -0.549 7.819 5.810 1.00 97.00 90 GLU A CA 1
ATOM 689 C C . GLU A 1 90 ? 0.126 6.904 6.824 1.00 97.00 90 GLU A C 1
ATOM 691 O O . GLU A 1 90 ? 1.126 6.270 6.491 1.00 97.00 90 GLU A O 1
ATOM 696 N N . PHE A 1 91 ? -0.490 6.733 7.998 1.00 96.38 91 PHE A N 1
ATOM 697 C CA . PHE A 1 91 ? -0.037 5.778 9.005 1.00 96.38 91 PHE A CA 1
ATOM 698 C C . PHE A 1 91 ? 0.151 4.378 8.412 1.00 96.38 91 PHE A C 1
ATOM 700 O O . PHE A 1 91 ? 1.224 3.784 8.517 1.00 96.38 91 PHE A O 1
ATOM 707 N N . PHE A 1 92 ? -0.878 3.848 7.743 1.00 98.00 92 PHE A N 1
ATOM 708 C CA . PHE A 1 92 ? -0.805 2.503 7.188 1.00 98.00 92 PHE A CA 1
ATOM 709 C C . PHE A 1 92 ? 0.263 2.376 6.098 1.00 98.00 92 PHE A C 1
ATOM 711 O O . PHE A 1 92 ? 0.953 1.360 6.051 1.00 98.00 92 PHE A O 1
ATOM 718 N N . ILE A 1 93 ? 0.411 3.376 5.224 1.00 98.31 93 ILE A N 1
ATOM 719 C CA . ILE A 1 93 ? 1.439 3.350 4.177 1.00 98.31 93 ILE A CA 1
ATOM 720 C C . ILE A 1 93 ? 2.835 3.311 4.802 1.00 98.31 93 ILE A C 1
ATOM 722 O O . ILE A 1 93 ? 3.658 2.519 4.347 1.00 98.31 93 ILE A O 1
ATOM 726 N N . THR A 1 94 ? 3.086 4.076 5.864 1.00 97.00 94 THR A N 1
ATOM 727 C CA . THR A 1 94 ? 4.354 4.028 6.606 1.00 97.00 94 THR A CA 1
ATOM 728 C C . THR A 1 94 ? 4.624 2.628 7.157 1.00 97.00 94 THR A C 1
ATOM 730 O O . THR A 1 94 ? 5.642 2.031 6.810 1.00 97.00 94 THR A O 1
ATOM 733 N N . VAL A 1 95 ? 3.669 2.042 7.890 1.00 97.00 95 VAL A N 1
ATOM 734 C CA . VAL A 1 95 ? 3.797 0.676 8.441 1.00 97.00 95 VAL A CA 1
ATOM 735 C C . VAL A 1 95 ? 4.005 -0.365 7.335 1.00 97.00 95 VAL A C 1
ATOM 737 O O . VAL A 1 95 ? 4.785 -1.305 7.481 1.00 97.00 95 VAL A O 1
ATOM 740 N N . ALA A 1 96 ? 3.314 -0.217 6.205 1.00 98.38 96 ALA A N 1
ATOM 741 C CA . ALA A 1 96 ? 3.444 -1.108 5.060 1.00 98.38 96 ALA A CA 1
ATOM 742 C C . ALA A 1 96 ? 4.842 -1.032 4.421 1.00 98.38 96 ALA A C 1
ATOM 744 O O . ALA A 1 96 ? 5.409 -2.064 4.059 1.00 98.38 96 ALA A O 1
ATOM 745 N N . MET A 1 97 ? 5.406 0.172 4.296 1.00 98.44 97 MET A N 1
ATOM 746 C CA . MET A 1 97 ? 6.765 0.374 3.789 1.00 98.44 97 MET A CA 1
ATOM 747 C C . MET A 1 97 ? 7.797 -0.211 4.748 1.00 98.44 97 MET A C 1
ATOM 749 O O . MET A 1 97 ? 8.628 -0.994 4.303 1.00 98.44 97 MET A O 1
ATOM 753 N N . GLU A 1 98 ? 7.689 0.067 6.046 1.00 97.19 98 GLU A N 1
ATOM 754 C CA . GLU A 1 98 ? 8.553 -0.525 7.077 1.00 97.19 98 GLU A CA 1
ATOM 755 C C . GLU A 1 98 ? 8.473 -2.057 7.079 1.00 97.19 98 GLU A C 1
ATOM 757 O O . GLU A 1 98 ? 9.484 -2.750 7.190 1.00 97.19 98 GLU A O 1
ATOM 762 N N . GLY A 1 99 ? 7.274 -2.615 6.888 1.00 97.88 99 GLY A N 1
ATOM 763 C CA . GLY A 1 99 ? 7.078 -4.055 6.746 1.00 97.88 99 GLY A CA 1
ATOM 764 C C . GLY A 1 99 ? 7.842 -4.646 5.556 1.00 97.88 99 GLY A C 1
ATOM 765 O O . GLY A 1 99 ? 8.448 -5.710 5.687 1.00 97.88 99 GLY A O 1
ATOM 766 N N . LEU A 1 100 ? 7.846 -3.963 4.407 1.00 98.31 100 LEU A N 1
ATOM 767 C CA . LEU A 1 100 ? 8.616 -4.383 3.231 1.00 98.31 100 LEU A CA 1
ATOM 768 C C . LEU A 1 100 ? 10.125 -4.215 3.432 1.00 98.31 100 LEU A C 1
ATOM 770 O O . LEU A 1 100 ? 10.876 -5.120 3.071 1.00 98.31 100 LEU A O 1
ATOM 774 N N . GLU A 1 101 ? 10.558 -3.094 4.009 1.00 98.12 101 GLU A N 1
ATOM 775 C CA . GLU A 1 101 ? 11.964 -2.813 4.327 1.00 98.12 101 GLU A CA 1
ATOM 776 C C . GLU A 1 101 ? 12.545 -3.902 5.229 1.00 98.12 101 GLU A C 1
ATOM 778 O O . GLU A 1 101 ? 13.574 -4.492 4.900 1.00 98.12 101 GLU A O 1
ATOM 783 N N . ASN A 1 102 ? 11.822 -4.256 6.294 1.00 97.75 102 ASN A N 1
ATOM 784 C CA . ASN A 1 102 ? 12.215 -5.313 7.220 1.00 97.75 102 ASN A CA 1
ATOM 785 C C . ASN A 1 102 ? 12.203 -6.702 6.569 1.00 97.75 102 ASN A C 1
ATOM 787 O O . ASN A 1 102 ? 13.100 -7.504 6.810 1.00 97.75 102 ASN A O 1
ATOM 791 N N . LYS A 1 103 ? 11.182 -7.021 5.761 1.00 97.81 103 LYS A N 1
ATOM 792 C CA . LYS A 1 103 ? 11.034 -8.365 5.178 1.00 97.81 103 LYS A CA 1
ATOM 793 C C . LYS A 1 103 ? 12.060 -8.665 4.082 1.00 97.81 103 LYS A C 1
ATOM 795 O O . LYS A 1 103 ? 12.436 -9.822 3.914 1.00 97.81 103 LYS A O 1
ATOM 800 N N . TYR A 1 104 ? 12.453 -7.657 3.312 1.00 96.50 104 TYR A N 1
ATOM 801 C CA . TYR A 1 104 ? 13.280 -7.823 2.113 1.00 96.50 104 TYR A CA 1
ATOM 802 C C . TYR A 1 104 ? 14.618 -7.080 2.194 1.00 96.50 104 TYR A C 1
ATOM 804 O O . TYR A 1 104 ? 15.283 -6.943 1.170 1.00 96.50 104 TYR A O 1
ATOM 812 N N . GLU A 1 105 ? 14.993 -6.598 3.382 1.00 96.31 105 GLU A N 1
ATOM 813 C CA . GLU A 1 105 ? 16.269 -5.923 3.653 1.00 96.31 105 GLU A CA 1
ATOM 814 C C . GLU A 1 105 ? 16.553 -4.795 2.647 1.00 96.31 105 GLU A C 1
ATOM 816 O O . GLU A 1 105 ? 17.607 -4.725 2.009 1.00 96.31 105 GLU A O 1
ATOM 821 N N . MET A 1 106 ? 15.565 -3.915 2.465 1.00 95.50 106 MET A N 1
ATOM 822 C CA . MET A 1 106 ? 15.654 -2.781 1.545 1.00 95.50 106 MET A CA 1
ATOM 823 C C . MET A 1 106 ? 15.350 -1.461 2.247 1.00 95.50 106 MET A C 1
ATOM 825 O O . MET A 1 106 ? 14.775 -1.443 3.327 1.00 95.50 106 MET A O 1
ATOM 829 N N . GLU A 1 107 ? 15.672 -0.354 1.583 1.00 97.06 107 GLU A N 1
ATOM 830 C CA . GLU A 1 107 ? 15.305 0.995 2.019 1.00 97.06 107 GLU A CA 1
ATOM 831 C C . GLU A 1 107 ? 14.410 1.646 0.971 1.00 97.06 107 GLU A C 1
ATOM 833 O O . GLU A 1 107 ? 14.754 1.678 -0.221 1.00 97.06 107 GLU A O 1
ATOM 838 N N . LEU A 1 108 ? 13.278 2.187 1.412 1.00 98.06 108 LEU A N 1
ATOM 839 C CA . LEU A 1 108 ? 12.301 2.871 0.581 1.00 98.06 108 LEU A CA 1
ATOM 840 C C . LEU A 1 108 ? 12.284 4.366 0.904 1.00 98.06 108 LEU A C 1
ATOM 842 O O . LEU A 1 108 ? 12.282 4.798 2.053 1.00 98.06 108 LEU A O 1
ATOM 846 N N . SER A 1 109 ? 12.205 5.185 -0.139 1.00 97.88 109 SER A N 1
ATOM 847 C CA . SER A 1 109 ? 11.973 6.613 0.019 1.00 97.88 109 SER A CA 1
ATOM 848 C C . SER A 1 109 ? 10.615 6.847 0.670 1.00 97.88 109 SER A C 1
ATOM 850 O O . SER A 1 109 ? 9.603 6.284 0.243 1.00 97.88 109 SER A O 1
ATOM 852 N N . ARG A 1 110 ? 10.579 7.734 1.666 1.00 95.88 110 ARG A N 1
ATOM 853 C CA . ARG A 1 110 ? 9.327 8.204 2.272 1.00 95.88 110 ARG A CA 1
ATOM 854 C C . ARG A 1 110 ? 8.544 9.135 1.336 1.00 95.88 110 ARG A C 1
ATOM 856 O O . ARG A 1 110 ? 7.370 9.391 1.576 1.00 95.88 110 ARG A O 1
ATOM 863 N N . GLU A 1 111 ? 9.143 9.568 0.223 1.00 96.44 111 GLU A N 1
ATOM 864 C CA . GLU A 1 111 ? 8.435 10.246 -0.863 1.00 96.44 111 GLU A CA 1
ATOM 865 C C . GLU A 1 111 ? 7.700 9.231 -1.750 1.00 96.44 111 GLU A C 1
ATOM 867 O O . GLU A 1 111 ? 8.236 8.697 -2.729 1.00 96.44 111 GLU A O 1
ATOM 872 N N . TRP A 1 112 ? 6.432 8.982 -1.436 1.00 97.62 112 TRP A N 1
ATOM 873 C CA . TRP A 1 112 ? 5.551 8.146 -2.247 1.00 97.62 112 TRP A CA 1
ATOM 874 C C . TRP A 1 112 ? 4.444 8.967 -2.916 1.00 97.62 112 TRP A C 1
ATOM 876 O O . TRP A 1 112 ? 4.107 10.081 -2.518 1.00 97.62 112 TRP A O 1
ATOM 886 N N . ARG A 1 113 ? 3.864 8.418 -3.988 1.00 97.44 113 ARG A N 1
ATOM 887 C CA . ARG A 1 113 ? 2.686 8.988 -4.657 1.00 97.44 113 ARG A CA 1
ATOM 888 C C . ARG A 1 113 ? 1.651 7.917 -4.927 1.00 97.44 113 ARG A C 1
ATOM 890 O O . ARG A 1 113 ? 1.967 6.884 -5.515 1.00 97.44 113 ARG A O 1
ATOM 897 N N . MET A 1 114 ? 0.400 8.201 -4.587 1.00 97.44 114 MET A N 1
ATOM 898 C CA . MET A 1 114 ? -0.721 7.364 -5.001 1.00 97.44 114 MET A CA 1
ATOM 899 C C . MET A 1 114 ? -1.032 7.568 -6.485 1.00 97.44 114 MET A C 1
ATOM 901 O O . MET A 1 114 ? -1.136 8.695 -6.977 1.00 97.44 114 MET A O 1
ATOM 905 N N . LEU A 1 115 ? -1.195 6.467 -7.213 1.00 96.00 115 LEU A N 1
ATOM 906 C CA . LEU A 1 115 ? -1.573 6.499 -8.618 1.00 96.00 115 LEU A CA 1
ATOM 907 C C . LEU A 1 115 ? -3.081 6.738 -8.757 1.00 96.00 115 LEU A C 1
ATOM 909 O O . LEU A 1 115 ? -3.893 5.982 -8.232 1.00 96.00 115 LEU A O 1
ATOM 913 N N . LYS A 1 116 ? -3.463 7.766 -9.521 1.00 93.44 116 LYS A N 1
ATOM 914 C CA . LYS A 1 116 ? -4.878 8.124 -9.740 1.00 93.44 116 LYS A CA 1
ATOM 915 C C . LYS A 1 116 ? -5.571 7.228 -10.771 1.00 93.44 116 LYS A C 1
ATOM 917 O O . LYS A 1 116 ? -6.713 6.828 -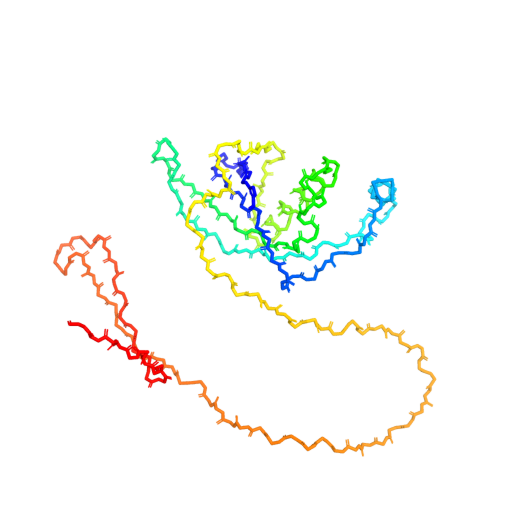10.585 1.00 93.44 116 LYS A O 1
ATOM 922 N N . ASN A 1 117 ? -4.849 6.871 -11.834 1.00 91.44 117 ASN A N 1
ATOM 923 C CA . ASN A 1 117 ? -5.403 6.162 -12.995 1.00 91.44 117 ASN A CA 1
ATOM 924 C C . ASN A 1 117 ? -5.034 4.672 -13.028 1.00 91.44 117 ASN A C 1
ATOM 926 O O . ASN A 1 117 ? -5.267 3.997 -14.025 1.00 91.44 117 ASN A O 1
ATOM 930 N N . ARG A 1 118 ? -4.417 4.154 -11.961 1.00 91.69 118 ARG A N 1
ATOM 931 C CA . ARG A 1 118 ? -3.983 2.757 -11.871 1.00 91.69 118 ARG A CA 1
ATOM 932 C C . ARG A 1 118 ? -4.118 2.279 -10.431 1.00 91.69 118 ARG A C 1
ATOM 934 O O . ARG A 1 118 ? -3.446 2.788 -9.545 1.00 91.69 118 ARG A O 1
ATOM 941 N N . LYS A 1 119 ? -4.987 1.295 -10.202 1.00 94.12 119 LYS A N 1
ATOM 942 C CA . LYS A 1 119 ? -5.248 0.739 -8.861 1.00 94.12 119 LYS A CA 1
ATOM 943 C C . LYS A 1 119 ? -4.348 -0.441 -8.498 1.00 94.12 119 LYS A C 1
ATOM 945 O O . LYS A 1 119 ? -4.337 -0.828 -7.335 1.00 94.12 119 LYS A O 1
ATOM 950 N N . PHE A 1 120 ? -3.645 -1.001 -9.481 1.00 95.81 120 PHE A N 1
ATOM 951 C CA . PHE A 1 120 ? -2.772 -2.159 -9.335 1.00 95.81 120 PHE A CA 1
ATOM 952 C C . PHE A 1 120 ? -1.701 -2.141 -10.443 1.00 95.81 120 PHE A C 1
ATOM 954 O O . PHE A 1 120 ? -2.009 -1.801 -11.592 1.00 95.81 120 PHE A O 1
ATOM 961 N N . MET A 1 121 ? -0.451 -2.441 -10.100 1.00 95.19 121 MET A N 1
ATOM 962 C CA . MET A 1 121 ? 0.644 -2.671 -11.042 1.00 95.19 121 MET A CA 1
ATOM 963 C C . MET A 1 121 ? 0.811 -4.174 -11.248 1.00 95.19 121 MET A C 1
ATOM 965 O O . MET A 1 121 ? 1.017 -4.878 -10.267 1.00 95.19 121 MET A O 1
ATOM 969 N N . GLY A 1 122 ? 0.707 -4.624 -12.499 1.00 89.62 122 GLY A N 1
ATOM 970 C CA . GLY A 1 122 ? 0.727 -6.038 -12.860 1.00 89.62 122 GLY A CA 1
ATOM 971 C C . GLY A 1 122 ? -0.644 -6.682 -13.018 1.00 89.62 122 GLY A C 1
ATOM 972 O O . GLY A 1 122 ? -1.660 -5.995 -13.182 1.00 89.62 122 GLY A O 1
ATOM 973 N N . SER A 1 123 ? -0.654 -8.012 -12.970 1.00 78.56 123 SER A N 1
ATOM 974 C CA . SER A 1 123 ? -1.868 -8.839 -12.966 1.00 78.56 123 SER A CA 1
ATOM 975 C C . SER A 1 123 ? -2.186 -9.324 -11.553 1.00 78.56 123 SER A C 1
ATOM 977 O O . SER A 1 123 ? -1.287 -9.608 -10.771 1.00 78.56 123 SER A O 1
ATOM 979 N N . ILE A 1 124 ? -3.472 -9.418 -11.210 1.00 69.44 124 ILE A N 1
ATOM 980 C CA . ILE A 1 124 ? -3.893 -9.896 -9.887 1.00 69.44 124 ILE A CA 1
ATOM 981 C C . ILE A 1 124 ? -3.716 -11.420 -9.850 1.00 69.44 124 ILE A C 1
ATOM 983 O O . ILE A 1 124 ? -4.435 -12.129 -10.552 1.00 69.44 124 ILE A O 1
ATOM 987 N N . PHE A 1 125 ? -2.780 -11.908 -9.034 1.00 60.69 125 PHE A N 1
ATOM 988 C CA . PHE A 1 125 ? -2.590 -13.333 -8.745 1.00 60.69 125 PHE A CA 1
ATOM 989 C C . PHE A 1 125 ? -3.189 -13.703 -7.378 1.00 60.69 125 PHE A C 1
ATOM 991 O O . PHE A 1 125 ? -3.221 -12.880 -6.459 1.00 60.69 125 PHE A O 1
ATOM 998 N N . ASP A 1 126 ? -3.643 -14.949 -7.224 1.00 54.22 126 ASP A N 1
ATOM 999 C CA . ASP A 1 126 ? -4.111 -15.469 -5.935 1.00 54.22 126 ASP A CA 1
ATOM 1000 C C . ASP A 1 126 ? -2.932 -15.609 -4.954 1.00 54.22 126 ASP A C 1
ATOM 1002 O O . ASP A 1 126 ? -1.990 -16.365 -5.185 1.00 54.22 126 ASP A O 1
ATOM 1006 N N . GLN A 1 127 ? -2.980 -14.881 -3.835 1.00 55.41 127 GLN A N 1
ATOM 1007 C CA . GLN A 1 127 ? -1.995 -14.968 -2.750 1.00 55.41 127 GLN A CA 1
ATOM 1008 C C . GLN A 1 127 ? -2.468 -15.970 -1.681 1.00 55.41 127 GLN A C 1
ATOM 1010 O O . GLN A 1 127 ? -3.593 -15.872 -1.188 1.00 55.41 127 GLN A O 1
ATOM 1015 N N . ASN A 1 128 ? -1.603 -16.903 -1.262 1.00 56.81 128 ASN A N 1
ATOM 1016 C CA . ASN A 1 128 ? -1.908 -17.846 -0.178 1.00 56.81 128 ASN A CA 1
ATOM 1017 C C . ASN A 1 128 ? -1.914 -17.135 1.188 1.00 56.81 128 ASN A C 1
ATOM 1019 O O . ASN A 1 128 ? -0.868 -16.784 1.733 1.00 56.81 128 ASN A O 1
ATOM 1023 N N . ILE A 1 129 ? -3.099 -16.955 1.776 1.00 57.84 129 ILE A N 1
ATOM 1024 C CA . ILE A 1 129 ? -3.268 -16.343 3.100 1.00 57.84 129 ILE A CA 1
ATOM 1025 C C . ILE A 1 129 ? -3.182 -17.432 4.181 1.00 57.84 129 ILE A C 1
ATOM 1027 O O . ILE A 1 129 ? -4.041 -18.308 4.279 1.00 57.84 129 ILE A O 1
ATOM 1031 N N . ARG A 1 130 ? -2.154 -17.380 5.039 1.00 58.97 130 ARG A N 1
ATOM 1032 C CA . ARG A 1 130 ? -2.013 -18.304 6.179 1.00 58.97 130 ARG A CA 1
ATOM 1033 C C . ARG A 1 130 ? -2.886 -17.841 7.350 1.00 58.97 130 ARG A C 1
ATOM 1035 O O . ARG A 1 130 ? -2.501 -16.961 8.109 1.00 58.97 130 ARG A O 1
ATOM 1042 N N . THR A 1 131 ? -4.030 -18.486 7.545 1.00 50.16 131 THR A N 1
ATOM 1043 C CA . THR A 1 131 ? -5.057 -18.124 8.545 1.00 50.16 131 THR A CA 1
ATOM 1044 C C . THR A 1 131 ? -4.851 -18.692 9.954 1.00 50.16 131 THR A C 1
ATOM 1046 O O . THR A 1 131 ? -5.741 -18.591 10.794 1.00 50.16 131 THR A O 1
ATOM 1049 N N . LYS A 1 132 ? -3.697 -19.289 10.281 1.00 48.47 132 LYS A N 1
ATOM 1050 C CA . LYS A 1 132 ? -3.495 -19.841 11.632 1.00 48.47 132 LYS A CA 1
ATOM 1051 C C . LYS A 1 132 ? -3.088 -18.740 12.611 1.00 48.47 132 LYS A C 1
ATOM 1053 O O . LYS A 1 132 ? -1.897 -18.502 12.810 1.00 48.47 132 LYS A O 1
ATOM 1058 N N . SER A 1 133 ? -4.078 -18.114 13.246 1.00 46.53 133 SER A N 1
ATOM 1059 C CA . SER A 1 133 ? -3.894 -17.411 14.516 1.00 46.53 133 SER A CA 1
ATOM 1060 C C . SER A 1 133 ? -3.300 -18.403 15.517 1.00 46.53 133 SER A C 1
ATOM 1062 O O . SER A 1 133 ? -3.987 -19.319 15.973 1.00 46.53 133 SER A O 1
ATOM 1064 N N . LYS A 1 134 ? -2.010 -18.275 15.836 1.00 49.06 134 LYS A N 1
ATOM 1065 C CA . LYS A 1 134 ? -1.497 -18.904 17.055 1.00 49.06 134 LYS A CA 1
ATOM 1066 C C . LYS A 1 134 ? -2.215 -18.211 18.220 1.00 49.06 134 LYS A C 1
ATOM 1068 O O . LYS A 1 134 ? -2.213 -16.980 18.234 1.00 49.06 134 LYS A O 1
ATOM 1073 N N . PRO A 1 135 ? -2.850 -18.937 19.154 1.00 45.88 135 PRO A N 1
ATOM 1074 C CA . PRO A 1 135 ? -3.311 -18.307 20.380 1.00 45.88 135 PRO A CA 1
ATOM 1075 C C . PRO A 1 135 ? -2.100 -17.658 21.059 1.00 45.88 135 PRO A C 1
ATOM 1077 O O . PRO A 1 135 ? -1.038 -18.275 21.172 1.00 45.88 135 PRO A O 1
ATOM 1080 N N . MET A 1 136 ? -2.247 -16.389 21.433 1.00 45.50 136 MET A N 1
ATOM 1081 C CA . MET A 1 136 ? -1.272 -15.683 22.252 1.00 45.50 136 MET A CA 1
ATOM 1082 C C . MET A 1 136 ? -1.265 -16.371 23.617 1.00 45.50 136 MET A C 1
ATOM 1084 O O . MET A 1 136 ? -2.294 -16.414 24.288 1.00 45.50 136 MET A O 1
ATO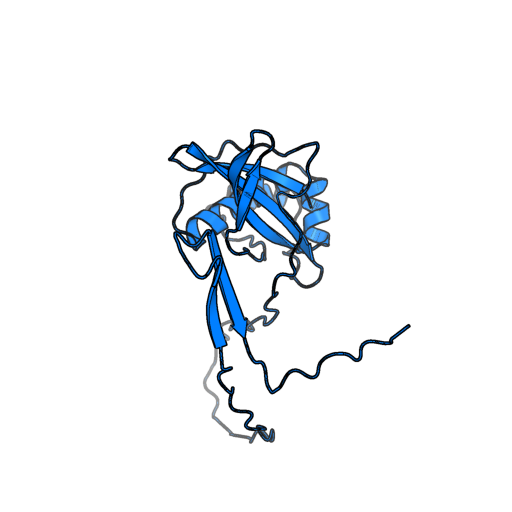M 1088 N N . ILE A 1 137 ? -0.135 -16.962 24.003 1.00 52.88 137 ILE A N 1
ATOM 1089 C CA . ILE A 1 137 ? 0.052 -17.430 25.375 1.00 52.88 137 ILE A CA 1
ATOM 1090 C C . ILE A 1 137 ? 0.191 -16.164 26.218 1.00 52.88 137 ILE A C 1
ATOM 1092 O O . ILE A 1 137 ? 1.192 -15.461 26.124 1.00 52.88 137 ILE A O 1
ATOM 1096 N N . GLN A 1 138 ? -0.852 -15.845 26.972 1.00 49.88 138 GLN A N 1
ATOM 1097 C CA . GLN A 1 138 ? -0.795 -14.873 28.052 1.00 49.88 138 GLN A CA 1
ATOM 1098 C C . GLN A 1 138 ? -0.353 -15.636 29.302 1.00 49.88 138 GLN A C 1
ATOM 1100 O O . GLN A 1 138 ? -0.946 -16.667 29.630 1.00 49.88 138 GLN A O 1
ATOM 1105 N N . GLU A 1 139 ? 0.707 -15.176 29.964 1.00 48.94 139 GLU A N 1
ATOM 1106 C CA . GLU A 1 139 ? 1.146 -15.750 31.234 1.00 48.94 139 GLU A CA 1
ATOM 1107 C C . GLU A 1 139 ? 0.021 -15.572 32.263 1.00 48.94 139 GLU A C 1
ATOM 1109 O O . GLU A 1 139 ? -0.314 -14.460 32.666 1.00 48.94 139 GLU A O 1
ATOM 1114 N N . MET A 1 140 ? -0.630 -16.676 32.632 1.00 44.72 140 MET A N 1
ATOM 1115 C CA . MET A 1 140 ? -1.466 -16.740 33.824 1.00 44.72 140 MET A CA 1
ATOM 1116 C C . MET A 1 140 ? -0.550 -17.056 35.002 1.00 44.72 140 MET A C 1
ATOM 1118 O O . MET A 1 140 ? 0.143 -18.074 34.976 1.00 44.72 140 MET A O 1
ATOM 1122 N N . ASP A 1 141 ? -0.583 -16.219 36.038 1.00 52.75 141 ASP A N 1
ATOM 1123 C CA . ASP A 1 141 ? 0.013 -16.516 37.340 1.00 52.75 141 ASP A CA 1
ATOM 1124 C C . ASP A 1 141 ? -0.504 -17.867 37.856 1.00 52.75 141 ASP A C 1
ATOM 1126 O O . ASP A 1 141 ? -1.624 -17.992 38.362 1.00 52.75 141 ASP A O 1
ATOM 1130 N N . ALA A 1 142 ? 0.316 -18.907 37.719 1.00 35.19 142 ALA A N 1
ATOM 1131 C CA . ALA A 1 142 ? -0.007 -20.247 38.175 1.00 35.19 142 ALA A CA 1
ATOM 1132 C C . ALA A 1 142 ? 0.639 -20.505 39.539 1.00 35.19 142 ALA A C 1
ATOM 1134 O O . ALA A 1 142 ? 1.822 -20.826 39.656 1.00 35.19 142 ALA A O 1
ATOM 1135 N N . LYS A 1 143 ? -0.188 -20.445 40.587 1.00 43.19 143 LYS A N 1
ATOM 1136 C CA . LYS A 1 143 ? 0.039 -21.243 41.799 1.00 43.19 143 LYS A CA 1
ATOM 1137 C C . LYS A 1 143 ? 0.026 -22.734 41.411 1.00 43.19 143 LYS A C 1
ATOM 1139 O O . LYS A 1 143 ? -0.775 -23.133 40.563 1.00 43.19 143 LYS A O 1
ATOM 1144 N N . PRO A 1 144 ? 0.878 -23.579 42.013 1.00 34.75 144 PRO A N 1
ATOM 1145 C CA . PRO A 1 144 ? 1.118 -24.925 41.513 1.00 34.75 144 PRO A CA 1
ATOM 1146 C C . PRO A 1 144 ? -0.054 -25.852 41.847 1.00 34.75 144 PRO A C 1
ATOM 1148 O O . PRO A 1 144 ? -0.358 -26.084 43.015 1.00 34.75 144 PRO A O 1
ATOM 1151 N N . SER A 1 145 ? -0.684 -26.437 40.827 1.00 34.38 145 SER A N 1
ATOM 1152 C CA . SER A 1 145 ? -1.550 -27.608 41.006 1.00 34.38 145 SER A CA 1
ATOM 1153 C C . SER A 1 145 ? -1.400 -28.604 39.849 1.00 34.38 145 SER A C 1
ATOM 1155 O O . SER A 1 145 ? -1.841 -28.400 38.728 1.00 34.38 145 SER A O 1
ATOM 1157 N N . GLN A 1 146 ? -0.640 -29.646 40.186 1.00 34.53 146 GLN A N 1
ATOM 1158 C CA . GLN A 1 146 ? -0.621 -31.047 39.756 1.00 34.53 146 GLN A CA 1
ATOM 1159 C C . GLN A 1 146 ? -1.314 -31.472 38.443 1.00 34.53 146 GLN A C 1
ATOM 1161 O O . GLN A 1 146 ? -2.521 -31.367 38.250 1.00 34.53 146 GLN A O 1
ATOM 1166 N N . PHE A 1 147 ? -0.488 -32.110 37.608 1.00 36.91 147 PHE A N 1
ATOM 1167 C CA . PHE A 1 147 ? -0.799 -32.894 36.417 1.00 36.91 147 PHE A CA 1
ATOM 1168 C C . PHE A 1 147 ? -1.884 -33.959 36.634 1.00 36.91 147 PHE A C 1
ATOM 1170 O O . PHE A 1 147 ? -1.747 -34.800 37.518 1.00 36.91 147 PHE A O 1
ATOM 1177 N N . THR A 1 148 ? -2.833 -34.057 35.697 1.00 33.28 148 THR A N 1
ATOM 1178 C CA . THR A 1 148 ? -3.376 -35.354 35.258 1.00 33.28 148 THR A CA 1
ATOM 1179 C C . THR A 1 148 ? -3.565 -35.359 33.738 1.00 33.28 148 THR A C 1
ATOM 1181 O O . THR A 1 148 ? -4.219 -34.502 33.152 1.00 33.28 148 THR A O 1
ATOM 1184 N N . SER A 1 149 ? -2.911 -36.325 33.094 1.00 42.56 149 SER A N 1
ATOM 1185 C CA . SER A 1 149 ? -2.958 -36.582 31.655 1.00 42.56 149 SER A CA 1
ATOM 1186 C C . SER A 1 149 ? -4.281 -37.254 31.286 1.00 42.56 149 SER A C 1
ATOM 1188 O O . SER A 1 149 ? -4.612 -38.302 31.842 1.00 42.56 149 SER A O 1
ATOM 1190 N N . SER A 1 150 ? -5.018 -36.694 30.325 1.00 41.31 150 SER A N 1
ATOM 1191 C CA . SER A 1 150 ? -6.059 -37.431 29.605 1.00 41.31 150 SER A CA 1
ATOM 1192 C C . SER A 1 150 ? -5.858 -37.303 28.092 1.00 41.31 150 SER A C 1
ATOM 1194 O O . SER A 1 150 ? -5.595 -36.236 27.545 1.00 41.31 150 SER A O 1
ATOM 1196 N N . LYS A 1 151 ? -5.877 -38.479 27.461 1.00 38.97 151 LYS A N 1
ATOM 1197 C CA . LYS A 1 151 ? -5.472 -38.814 26.093 1.00 38.97 151 LYS A CA 1
ATOM 1198 C C . LYS A 1 151 ? -6.320 -38.103 25.029 1.00 38.97 151 LYS A C 1
ATOM 1200 O O . LYS A 1 151 ? -7.544 -38.129 25.105 1.00 38.97 151 LYS A O 1
ATOM 1205 N N . SER A 1 152 ? -5.664 -37.582 23.991 1.00 37.25 152 SER A N 1
ATOM 1206 C CA . SER A 1 152 ? -6.305 -37.174 22.734 1.00 37.25 152 SER A CA 1
ATOM 1207 C C . SER A 1 152 ? -6.470 -38.389 21.812 1.00 37.25 152 SER A C 1
ATOM 1209 O O . SER A 1 152 ? -5.507 -39.114 21.567 1.00 37.25 152 SER A O 1
ATOM 1211 N N . LEU A 1 153 ? -7.691 -38.620 21.324 1.00 46.97 153 LEU A N 1
ATOM 1212 C CA . LEU A 1 153 ? -8.023 -39.594 20.282 1.00 46.97 153 LEU A CA 1
ATOM 1213 C C . LEU A 1 153 ? -8.182 -38.850 18.952 1.00 46.97 153 LEU A C 1
ATOM 1215 O O . LEU A 1 153 ? -9.281 -38.411 18.624 1.00 46.97 153 LEU A O 1
ATOM 1219 N N . ILE A 1 154 ? -7.101 -38.705 18.186 1.00 51.19 154 ILE A N 1
ATOM 1220 C CA . ILE A 1 154 ? -7.176 -38.340 16.765 1.00 51.19 154 ILE A CA 1
ATOM 1221 C C . ILE A 1 154 ? -6.139 -39.187 16.024 1.00 51.19 154 ILE A C 1
ATOM 1223 O O . ILE A 1 154 ? -4.942 -39.046 16.253 1.00 51.19 154 ILE A O 1
ATOM 1227 N N . SER A 1 155 ? -6.613 -40.103 15.176 1.00 46.75 155 SER A N 1
ATOM 1228 C CA . SER A 1 155 ? -5.776 -40.886 14.265 1.00 46.75 155 SER A CA 1
ATOM 1229 C C . SER A 1 155 ? -5.243 -39.992 13.149 1.00 46.75 155 SER A C 1
ATOM 1231 O O . SER A 1 155 ? -6.016 -39.401 12.394 1.00 46.75 155 SER A O 1
ATOM 1233 N N . GLU A 1 156 ? -3.922 -39.913 13.040 1.00 49.81 156 GLU A N 1
ATOM 1234 C CA . GLU A 1 156 ? -3.225 -39.266 11.935 1.00 49.81 156 GLU A CA 1
ATOM 1235 C C . GLU A 1 156 ? -3.290 -40.170 10.698 1.00 49.81 156 GLU A C 1
ATOM 1237 O O . GLU A 1 156 ? -2.871 -41.326 10.725 1.00 49.81 156 GLU A O 1
ATOM 1242 N N . VAL A 1 157 ? -3.844 -39.653 9.599 1.00 47.53 157 VAL A N 1
ATOM 1243 C CA . VAL A 1 157 ? -3.688 -40.274 8.282 1.00 47.53 157 VAL A CA 1
ATOM 1244 C C . VAL A 1 157 ? -2.338 -39.809 7.747 1.00 47.53 157 VAL A C 1
ATOM 1246 O O . VAL A 1 157 ? -2.192 -38.661 7.324 1.00 47.53 157 VAL A O 1
ATOM 1249 N N . GLU A 1 158 ? -1.343 -40.689 7.801 1.00 48.41 158 GLU A N 1
ATOM 1250 C CA . GLU A 1 158 ? -0.015 -40.467 7.229 1.00 48.41 158 GLU A CA 1
ATOM 1251 C C . GLU A 1 158 ? -0.107 -40.349 5.697 1.00 48.41 158 GLU A C 1
ATOM 1253 O O . GLU A 1 158 ? -0.004 -41.324 4.956 1.00 48.41 158 GLU A O 1
ATOM 1258 N N . SER A 1 159 ? -0.304 -39.134 5.187 1.00 56.97 159 SER A N 1
ATOM 1259 C CA . SER A 1 159 ? -0.051 -38.825 3.779 1.00 56.97 159 SER A CA 1
ATOM 1260 C C . SER A 1 159 ? 1.329 -38.193 3.663 1.00 56.97 159 SER A C 1
ATOM 1262 O O . SER A 1 159 ? 1.482 -36.980 3.815 1.00 56.97 159 SER A O 1
ATOM 1264 N N . SER A 1 160 ? 2.335 -39.004 3.349 1.00 55.81 160 SER A N 1
ATOM 1265 C CA . SER A 1 160 ? 3.662 -38.501 3.003 1.00 55.81 160 SER A CA 1
ATOM 1266 C C . SER A 1 160 ? 3.609 -37.649 1.714 1.00 55.81 160 SER A C 1
ATOM 1268 O O . SER A 1 160 ? 2.940 -38.019 0.734 1.00 55.81 160 SER A O 1
ATOM 1270 N N . PRO A 1 161 ? 4.272 -36.475 1.684 1.00 57.91 161 PRO A N 1
ATOM 1271 C CA . PRO A 1 161 ? 4.354 -35.654 0.481 1.00 57.91 161 PRO A CA 1
ATOM 1272 C C . PRO A 1 161 ? 5.242 -36.355 -0.556 1.00 57.91 161 PRO A C 1
ATOM 1274 O O . PRO A 1 161 ? 6.414 -36.623 -0.308 1.00 57.91 161 PRO A O 1
ATOM 1277 N N . VAL A 1 162 ? 4.676 -36.668 -1.725 1.00 72.62 162 VAL A N 1
ATOM 1278 C CA . VAL A 1 162 ? 5.420 -37.260 -2.848 1.00 72.62 162 VAL A CA 1
ATOM 1279 C C . VAL A 1 162 ? 6.026 -36.123 -3.662 1.00 72.62 162 VAL A C 1
ATOM 1281 O O . VAL A 1 162 ? 5.299 -35.226 -4.093 1.00 72.62 162 VAL A O 1
ATOM 1284 N N . LYS A 1 163 ? 7.347 -36.152 -3.862 1.00 74.12 163 LYS A N 1
ATOM 1285 C CA . LYS A 1 163 ? 8.051 -35.195 -4.722 1.00 74.12 163 LYS A CA 1
ATOM 1286 C C . LYS A 1 163 ? 7.586 -35.391 -6.176 1.00 74.12 163 LYS A C 1
ATOM 1288 O O . LYS A 1 163 ? 7.639 -36.524 -6.646 1.00 74.12 163 LYS A O 1
ATOM 1293 N N . PRO A 1 164 ? 7.127 -34.340 -6.875 1.00 78.94 164 PRO A N 1
ATOM 1294 C CA . PRO A 1 164 ? 6.769 -34.454 -8.280 1.00 78.94 164 PRO A CA 1
ATOM 1295 C C . PRO A 1 164 ? 8.019 -34.519 -9.156 1.00 78.94 164 PRO A C 1
ATOM 1297 O O . PRO A 1 164 ? 9.014 -33.836 -8.893 1.00 78.94 164 PRO A O 1
ATOM 1300 N N . ASP A 1 165 ? 7.937 -35.316 -10.214 1.00 83.12 165 ASP A N 1
ATOM 1301 C CA . ASP A 1 165 ? 8.937 -35.324 -11.275 1.00 83.12 165 ASP A CA 1
ATOM 1302 C C . ASP A 1 165 ? 8.767 -34.075 -12.143 1.00 83.12 165 ASP A C 1
ATOM 1304 O O . ASP A 1 165 ? 7.645 -33.644 -12.414 1.00 83.12 165 ASP A O 1
ATOM 1308 N N . TYR A 1 166 ? 9.873 -33.475 -12.578 1.00 83.44 166 TYR A N 1
ATOM 1309 C CA . TYR A 1 166 ? 9.842 -32.316 -13.464 1.00 83.44 166 TYR A CA 1
ATOM 1310 C C . TYR A 1 166 ? 11.032 -32.305 -14.423 1.00 83.44 166 TYR A C 1
ATOM 1312 O O . TYR A 1 166 ? 12.094 -32.844 -14.112 1.00 83.44 166 TYR A O 1
ATOM 1320 N N . THR A 1 167 ? 10.851 -31.667 -15.578 1.00 85.56 167 THR A N 1
ATOM 1321 C CA . THR A 1 167 ? 11.889 -31.456 -16.599 1.00 85.56 167 THR A CA 1
ATOM 1322 C C . THR A 1 167 ? 11.942 -29.980 -16.975 1.00 85.56 167 THR A C 1
ATOM 1324 O O . THR A 1 167 ? 10.902 -29.341 -17.099 1.00 85.56 167 THR A O 1
ATOM 1327 N N . ILE A 1 168 ? 13.146 -29.428 -17.144 1.00 85.62 168 ILE A N 1
ATOM 1328 C CA . ILE A 1 168 ? 13.351 -28.052 -17.614 1.00 85.62 168 ILE A CA 1
ATOM 1329 C C . ILE A 1 168 ? 13.972 -28.117 -19.006 1.00 85.62 168 ILE A C 1
ATOM 1331 O O . ILE A 1 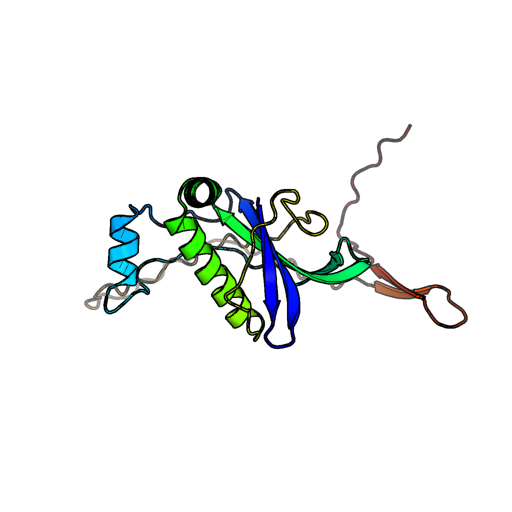168 ? 15.027 -28.728 -19.176 1.00 85.62 168 ILE A O 1
ATOM 1335 N N . VAL A 1 169 ? 13.332 -27.483 -19.983 1.00 86.75 169 VAL A N 1
ATOM 1336 C CA . VAL A 1 169 ? 13.805 -27.380 -21.366 1.00 86.75 169 VAL A CA 1
ATOM 1337 C C . VAL A 1 169 ? 14.041 -25.922 -21.744 1.00 86.75 169 VAL A C 1
ATOM 1339 O O . VAL A 1 169 ? 13.331 -25.020 -21.307 1.00 86.75 169 VAL A O 1
ATOM 1342 N N . ALA A 1 170 ? 15.081 -25.685 -22.534 1.00 83.00 170 ALA A N 1
ATOM 1343 C CA . ALA A 1 170 ? 15.393 -24.382 -23.101 1.00 83.00 170 ALA A CA 1
ATOM 1344 C C . ALA A 1 170 ? 14.628 -24.184 -24.417 1.00 83.00 170 ALA A C 1
ATOM 1346 O O . ALA A 1 170 ? 14.650 -25.069 -25.272 1.00 83.00 170 ALA A O 1
ATOM 1347 N N . GLU A 1 171 ? 13.993 -23.023 -24.594 1.00 80.44 171 GLU A N 1
ATOM 1348 C CA . GLU A 1 171 ? 13.356 -22.633 -25.854 1.00 80.44 171 GLU A CA 1
ATOM 1349 C C . GLU A 1 171 ? 13.976 -21.339 -26.426 1.00 80.44 171 GLU A C 1
ATOM 1351 O O . GLU A 1 171 ? 14.031 -20.316 -25.729 1.00 80.44 171 GLU A O 1
ATOM 1356 N N . PRO A 1 172 ? 14.425 -21.338 -27.699 1.00 79.94 172 PRO A N 1
ATOM 1357 C CA . PRO A 1 172 ? 14.555 -22.500 -28.588 1.00 79.94 172 PRO A CA 1
ATOM 1358 C C . PRO A 1 172 ? 15.632 -23.499 -28.099 1.00 79.94 172 PRO A C 1
ATOM 1360 O O . PRO A 1 172 ? 16.564 -23.091 -27.404 1.00 79.94 172 PRO A O 1
ATOM 1363 N N . PRO A 1 173 ? 15.518 -24.796 -28.457 1.00 74.38 173 PRO A N 1
ATOM 1364 C CA . PRO A 1 173 ? 16.434 -25.847 -27.993 1.00 74.38 173 PRO A CA 1
ATOM 1365 C C . PRO A 1 173 ? 17.849 -25.723 -28.572 1.00 74.38 173 PRO A C 1
ATOM 1367 O O . PRO A 1 173 ? 18.795 -26.272 -28.013 1.00 74.38 173 PRO A O 1
ATOM 1370 N N . GLU A 1 174 ? 18.002 -24.986 -29.673 1.00 72.25 174 GLU A N 1
ATOM 1371 C CA . GLU A 1 174 ? 19.285 -24.697 -30.303 1.00 72.25 174 GLU A CA 1
ATOM 1372 C C . GLU A 1 174 ? 19.521 -23.183 -30.346 1.00 72.25 174 GLU A C 1
ATOM 1374 O O . GLU A 1 174 ? 18.634 -22.406 -30.706 1.00 72.25 174 GLU A O 1
ATOM 1379 N N . GLY A 1 175 ? 20.737 -22.760 -29.994 1.00 76.38 175 GLY A N 1
ATOM 1380 C CA . GLY A 1 175 ? 21.129 -21.351 -29.931 1.00 76.38 175 GLY A CA 1
ATOM 1381 C C . GLY A 1 175 ? 21.065 -20.763 -28.519 1.00 76.38 175 GLY A C 1
ATOM 1382 O O . GLY A 1 175 ? 21.176 -21.477 -27.525 1.00 76.38 175 GLY A O 1
ATOM 1383 N N . HIS A 1 176 ? 20.948 -19.436 -28.424 1.00 71.06 176 HIS A N 1
ATOM 1384 C CA . HIS A 1 176 ? 20.820 -18.758 -27.135 1.00 71.06 176 HIS A CA 1
ATOM 1385 C C . HIS A 1 176 ? 19.370 -18.861 -26.639 1.00 71.06 176 HIS A C 1
ATOM 1387 O O . HIS A 1 176 ? 18.472 -18.329 -27.300 1.00 71.06 176 HIS A O 1
ATOM 1393 N N . PRO A 1 177 ? 19.122 -19.526 -25.497 1.00 73.25 177 PRO A N 1
ATOM 1394 C CA . PRO A 1 177 ? 17.768 -19.733 -25.009 1.00 73.25 177 PRO A CA 1
ATOM 1395 C C . PRO A 1 177 ? 17.129 -18.397 -24.636 1.00 73.25 177 PRO A C 1
ATOM 1397 O O . PRO A 1 177 ? 17.725 -17.589 -23.923 1.00 73.25 177 PRO A O 1
ATOM 1400 N N . SER A 1 178 ? 15.910 -18.171 -25.120 1.00 74.88 178 SER A N 1
ATOM 1401 C CA . SER A 1 178 ? 15.103 -16.997 -24.764 1.00 74.88 178 SER A CA 1
ATOM 1402 C C . SER A 1 178 ? 14.255 -17.268 -23.521 1.00 74.88 178 SER A C 1
ATOM 1404 O O . SER A 1 178 ? 13.981 -16.351 -22.749 1.00 74.88 178 SER A O 1
ATOM 1406 N N . PHE A 1 179 ? 13.878 -18.533 -23.302 1.00 78.88 179 PHE A N 1
ATOM 1407 C CA . PHE A 1 179 ? 13.032 -18.963 -22.194 1.00 78.88 179 PHE A CA 1
ATOM 1408 C C . PHE A 1 179 ? 13.479 -20.326 -21.652 1.00 78.88 179 PHE A C 1
ATOM 1410 O O . PHE A 1 179 ? 14.012 -21.162 -22.384 1.00 78.88 179 PHE A O 1
ATOM 1417 N N . LEU A 1 180 ? 13.238 -20.555 -20.361 1.00 84.12 180 LEU A N 1
ATOM 1418 C CA . LEU A 1 180 ? 13.293 -21.879 -19.744 1.00 84.12 180 LEU A CA 1
ATOM 1419 C C . LEU A 1 180 ? 11.860 -22.309 -19.437 1.00 84.12 180 LEU A C 1
ATOM 1421 O O . LEU A 1 180 ? 11.140 -21.609 -18.726 1.00 84.12 180 LEU A O 1
ATOM 1425 N N . VAL A 1 181 ? 11.454 -23.454 -19.969 1.00 81.38 181 VAL A N 1
ATOM 1426 C CA . VAL A 1 181 ? 10.127 -24.039 -19.783 1.00 81.38 181 VAL A CA 1
ATOM 1427 C C . VAL A 1 181 ? 10.258 -25.224 -18.834 1.00 81.38 181 VAL A C 1
ATOM 1429 O O . VAL A 1 181 ? 11.026 -26.145 -19.092 1.00 81.38 181 VAL A O 1
ATOM 1432 N N . ALA A 1 182 ? 9.525 -25.200 -17.722 1.00 84.38 182 ALA A N 1
ATOM 1433 C CA . ALA A 1 182 ? 9.486 -26.300 -16.763 1.00 84.38 182 ALA A CA 1
ATOM 1434 C C . ALA A 1 182 ? 8.169 -27.076 -16.899 1.00 84.38 182 ALA A C 1
ATOM 1436 O O . ALA A 1 182 ? 7.091 -26.523 -16.682 1.00 84.38 182 ALA A O 1
ATOM 1437 N N . GLU A 1 183 ? 8.255 -28.364 -17.216 1.00 78.88 183 GLU A N 1
ATOM 1438 C CA . GLU A 1 183 ? 7.126 -29.292 -17.209 1.00 78.88 183 GLU A CA 1
ATOM 1439 C C . GLU A 1 183 ? 7.140 -30.084 -15.895 1.00 78.88 183 GLU A C 1
ATOM 1441 O O . GLU A 1 183 ? 8.119 -30.763 -15.588 1.00 78.88 183 GLU A O 1
ATOM 1446 N N . ILE A 1 184 ? 6.075 -29.971 -15.093 1.00 86.38 184 ILE A N 1
ATOM 1447 C CA . ILE A 1 18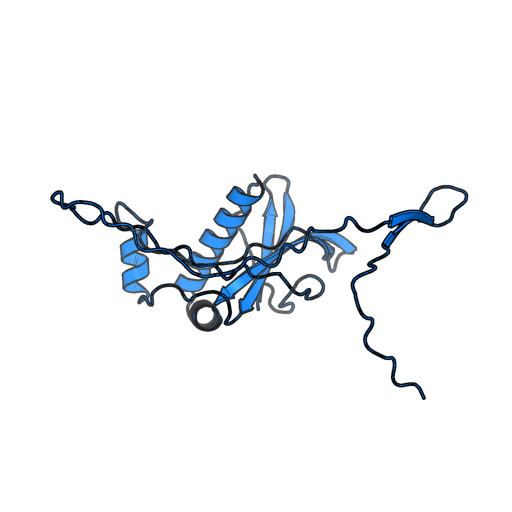4 ? 5.970 -30.603 -13.769 1.00 86.38 184 ILE A CA 1
ATOM 1448 C C . ILE A 1 184 ? 4.846 -31.643 -13.792 1.00 86.38 184 ILE A C 1
ATOM 1450 O O . ILE A 1 184 ? 3.672 -31.315 -13.979 1.00 86.38 184 ILE A O 1
ATOM 1454 N N . CYS A 1 185 ? 5.193 -32.901 -13.537 1.00 77.25 185 CYS A N 1
ATOM 1455 C CA . CYS A 1 185 ? 4.254 -34.007 -13.416 1.00 77.25 185 CYS A CA 1
ATOM 1456 C C . CYS A 1 185 ? 3.694 -34.073 -11.992 1.00 77.25 185 CYS A C 1
ATOM 1458 O O . CYS A 1 185 ? 4.393 -34.420 -11.042 1.00 77.25 185 CYS A O 1
ATOM 1460 N N . LEU A 1 186 ? 2.402 -33.773 -11.840 1.00 79.25 186 LEU A N 1
ATOM 1461 C CA . LEU A 1 186 ? 1.691 -33.818 -10.558 1.00 79.25 186 LEU A CA 1
ATOM 1462 C C . LEU A 1 186 ? 0.775 -35.059 -10.485 1.00 79.25 186 LEU A C 1
ATOM 1464 O O . LEU A 1 186 ? -0.412 -34.958 -10.800 1.00 79.25 186 LEU A O 1
ATOM 1468 N N . PRO A 1 187 ? 1.273 -36.236 -10.052 1.00 63.88 187 PRO A N 1
ATOM 1469 C CA . PRO A 1 187 ? 0.534 -37.503 -10.141 1.00 63.88 187 PRO A CA 1
ATOM 1470 C C . PRO A 1 187 ? -0.724 -37.573 -9.261 1.00 63.88 187 PRO A C 1
ATOM 1472 O O . PRO A 1 187 ? -1.587 -38.413 -9.494 1.00 63.88 187 PRO A O 1
ATOM 1475 N N . LYS A 1 188 ? -0.854 -36.700 -8.253 1.00 68.19 188 LYS A N 1
ATOM 1476 C CA . LYS A 1 188 ? -1.998 -36.665 -7.321 1.00 68.19 188 LYS A CA 1
ATOM 1477 C C . LYS A 1 188 ? -3.026 -35.569 -7.637 1.00 68.19 188 LYS A C 1
ATOM 1479 O O . LYS A 1 188 ? -3.957 -35.375 -6.860 1.00 68.19 188 LYS A O 1
ATOM 1484 N N . VAL A 1 189 ? -2.870 -34.841 -8.744 1.00 68.06 189 VAL A N 1
ATOM 1485 C CA . VAL A 1 189 ? -3.808 -33.781 -9.140 1.00 68.06 189 VAL A CA 1
ATOM 1486 C C . VAL A 1 189 ? -4.776 -34.335 -10.180 1.00 68.06 189 VAL A C 1
ATOM 1488 O O . VAL A 1 189 ? -4.422 -34.539 -11.341 1.00 68.06 189 VAL A O 1
ATOM 1491 N N . VAL A 1 190 ? -6.018 -34.586 -9.760 1.00 63.50 190 VAL A N 1
ATOM 1492 C CA . VAL A 1 190 ? -7.103 -34.961 -10.674 1.00 63.50 190 VAL A CA 1
ATOM 1493 C C . VAL A 1 190 ? -7.438 -33.737 -11.525 1.00 63.50 190 VAL A C 1
ATOM 1495 O O . VAL A 1 190 ? -7.854 -32.705 -11.000 1.00 63.50 190 VAL A O 1
ATOM 1498 N N . ARG A 1 191 ? -7.221 -33.822 -12.842 1.00 55.62 191 ARG A N 1
ATOM 1499 C CA . ARG A 1 191 ? -7.580 -32.733 -13.761 1.00 55.62 191 ARG A CA 1
ATOM 1500 C C . AR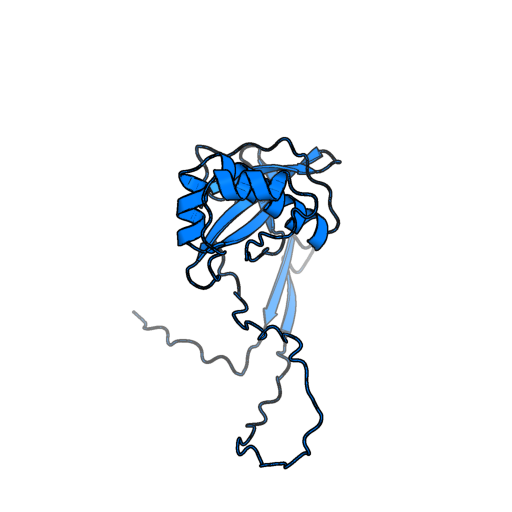G A 1 191 ? -9.108 -32.574 -13.764 1.00 55.62 191 ARG A C 1
ATOM 1502 O O . ARG A 1 191 ? -9.796 -33.584 -13.918 1.00 55.62 191 ARG A O 1
ATOM 1509 N N . PRO A 1 192 ? -9.661 -31.355 -13.646 1.00 47.72 192 PRO A N 1
ATOM 1510 C CA . PRO A 1 192 ? -11.084 -31.156 -13.875 1.00 47.72 192 PRO A CA 1
ATOM 1511 C C . PRO A 1 192 ? -11.410 -31.530 -15.326 1.00 47.72 192 PRO A C 1
ATOM 1513 O O . PRO A 1 192 ? -10.709 -31.128 -16.259 1.00 47.72 192 PRO A O 1
ATOM 1516 N N . HIS A 1 193 ? -12.446 -32.352 -15.504 1.00 39.69 193 HIS A N 1
ATOM 1517 C CA . HIS A 1 193 ? -12.939 -32.778 -16.809 1.00 39.69 193 HIS A CA 1
ATOM 1518 C C . HIS A 1 193 ? -13.152 -31.566 -17.726 1.00 39.69 193 HIS A C 1
ATOM 1520 O O . HIS A 1 193 ? -13.898 -30.646 -17.396 1.00 39.69 193 HIS A O 1
ATOM 1526 N N . LYS A 1 194 ? -12.526 -31.586 -18.909 1.00 38.81 194 LYS A N 1
ATOM 1527 C CA . LYS A 1 194 ? -12.949 -30.735 -20.021 1.00 38.81 194 LYS A CA 1
ATOM 1528 C C . LYS A 1 194 ? -14.322 -31.233 -20.481 1.00 38.81 194 LYS A C 1
ATOM 1530 O O . LYS A 1 194 ? -14.406 -32.316 -21.053 1.00 38.81 194 LYS A O 1
ATOM 1535 N N . CYS A 1 195 ? -15.382 -30.461 -20.238 1.00 35.75 195 CYS A N 1
ATOM 1536 C CA . CYS A 1 195 ? -16.595 -30.571 -21.047 1.00 35.75 195 CYS A CA 1
ATOM 1537 C C . CYS A 1 195 ? -16.222 -30.136 -22.466 1.00 35.75 195 CYS A C 1
ATOM 1539 O O . CYS A 1 195 ? -15.821 -28.992 -22.679 1.00 35.75 195 CYS A O 1
ATOM 1541 N N . GLY A 1 196 ? -16.267 -31.085 -23.397 1.00 45.84 196 GLY A N 1
ATOM 1542 C CA . GLY A 1 196 ? -16.064 -30.832 -24.815 1.00 45.84 196 GLY A CA 1
ATOM 1543 C C . GLY A 1 196 ? -17.250 -30.105 -25.442 1.00 45.84 196 GLY A C 1
ATOM 1544 O O . GLY A 1 196 ? -18.372 -30.128 -24.933 1.00 45.84 196 GLY A O 1
ATOM 1545 N N . SER A 1 197 ? -16.971 -29.478 -26.574 1.00 35.41 197 SER A N 1
ATOM 1546 C CA . SER A 1 197 ? -17.910 -29.235 -27.667 1.00 35.41 197 SER A CA 1
ATOM 1547 C C . SER A 1 197 ? -17.237 -29.750 -28.927 1.00 35.41 197 SER A C 1
ATOM 1549 O O . SER A 1 197 ? -16.008 -29.527 -29.033 1.00 35.41 197 SER A O 1
#

InterPro domains:
  IPR012981 PIH1, N-terminal [PF08190] (1-135)
  IPR050734 PIH1 family, Kintoun subfamily [PTHR22997] (1-192)

Radius of gyration: 23.42 Å; chains: 1; bounding box: 39×52×72 Å

Sequence (197 aa):
GFCIKTRTSKNAKIFINICKSNQIPAPPDLTEQELVNILESDDPSGYRVPMSLGEPHVEVDNSGSGCTAYDIVINSTFFGKITNNEVFREFFITVAMEGLENKYEMELSREWRMLKNRKFMGSIFDQNIRTKSKPMIQEMDAKPSQFTSSKSLISEVESSPVKPDYTIVAEPPEGHPSFLVAEICLPKVVRPHKCGS

Organism: Eleutherodactylus coqui (NCBI:txid57060)

pLDDT: mean 81.67, std 20.53, range [33.28, 98.5]